Protein AF-0000000071031302 (afdb_homodimer)

Organism: Stichopus japonicus (NCBI:txid307972)

Radius of gyration: 21.37 Å; Cα contacts (8 Å, |Δi|>4): 556; chains: 2; bounding box: 38×70×50 Å

pLDDT: mean 86.97, std 16.88, range [32.81, 98.88]

Solvent-accessible surface area (backbone atoms only — not comparable to full-atom values): 18490 Å² total; per-residue (Å²): 122,60,55,60,61,46,44,60,52,34,68,44,82,80,41,54,77,50,52,74,45,73,43,83,47,57,75,49,15,31,39,30,28,66,30,90,89,31,87,81,76,56,66,56,50,36,3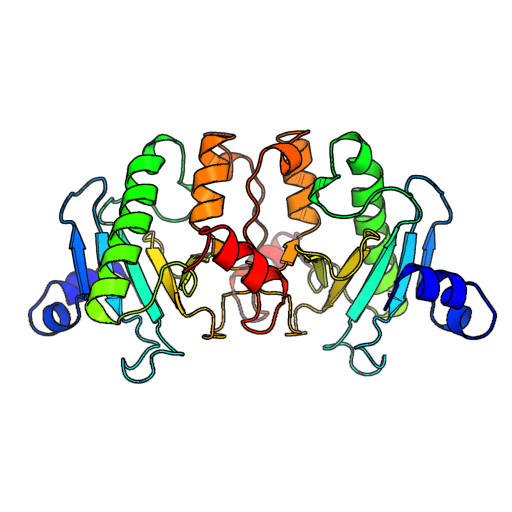4,30,34,35,38,51,54,41,76,92,37,35,44,68,59,68,47,34,58,87,43,46,64,28,54,52,42,48,53,53,51,49,44,52,49,42,29,72,74,68,69,44,56,71,92,42,50,43,48,27,32,48,42,76,52,93,38,74,56,38,48,36,39,38,27,24,68,74,35,84,56,90,64,45,34,41,48,29,24,42,47,47,71,52,52,52,48,45,24,72,78,32,41,56,39,44,74,67,54,82,80,68,58,80,72,53,90,83,34,67,65,48,55,52,34,40,75,69,67,75,43,134,122,61,56,60,62,47,44,59,52,35,68,46,85,82,42,56,77,48,53,74,44,72,44,84,47,58,76,48,15,29,39,30,28,66,30,89,90,30,86,82,75,56,67,57,51,35,34,29,34,36,39,50,55,40,78,92,37,37,45,69,58,69,47,32,58,88,42,46,66,29,54,52,42,49,52,54,52,48,45,51,48,42,29,71,75,69,69,44,55,72,92,43,50,43,49,26,31,49,41,76,52,91,38,74,56,37,50,36,40,39,28,23,67,74,36,85,58,90,63,44,33,41,48,31,22,42,46,46,70,52,53,52,49,45,23,72,77,33,42,59,39,44,73,66,55,83,80,67,58,79,73,52,89,82,34,66,65,49,54,53,35,40,76,69,66,75,42,136

Secondary structure (DSSP, 8-state):
--HHHHHHHHHSTTGGGG--EEE--TTT-EEEEE-TT--S--GGG-EEEEEE--TT--SGGG--GGGHHHHHHHHHHHHHHHHHHH---GGGEEEEEESS-SSSS-EEEEEETT---TT-BTTTEEEHHHHHHHHHH-TTHHHHSPPP----TT-HHHHHHHHTTS--/--HHHHHHHHHSTTGGGG--EEE--TTT-EEEEE-TT--S--GGG-EEEEEE--TT--SGGG--GGGHHHHHHHHHHHHHHHHHHH---GGGEEEEEESS-SSSS-EEEEEETT---TT-BTTTEEEHHHHHHHHHH-TTHHHHSPPP----TT-HHHHHHHHTTS--

InterPro domains:
  IPR008594 Scavenger mRNA decapping enzyme DcpS/DCS2 [PTHR12978] (10-165)
  IPR036265 HIT-like superfamily [G3DSA:3.30.428.10] (8-168)
  IPR036265 HIT-like superfamily [SSF54197] (7-164)

Sequence (336 aa):
MNVKLGLQHLEKKAESEHIIYEDPDPEVGFVLLPDMKWDGQKIDALHLIAICHKRGLKSLRDLNKEHIPLLKNIREKCLEAVKTKYAVGREQLRMYFHYQASYYQLHVHVTHLRNHAPGIQTEKAHLLSDIIENIELMPDYYQRKSLTFSLRESDGLLDRFRKAGKVEMNVKLGLQHLEKKAESEHIIYEDPDPEVGFVLLPDMKWDGQKIDALHLIAICHKRGLKSLRDLNKEHIPLLKNIREKCLEAVKTKYAVGREQLRMYFHYQASYYQLHVHVTHLRNHAPGIQTEKAHLLSDIIENIELMPDYYQRKSLTFSLRESDGLLDRFRKAGKVE

Nearest PDB structures (foldseek):
  5osy-assembly1_A  TM=9.364E-01  e=4.518E-20  Homo sapiens
  1xmm-assembly2_C  TM=9.327E-01  e=6.520E-20  Homo sapiens
  1st4-assembly1_B  TM=9.447E-01  e=1.277E-19  Homo sapiens
  1xmm-assembly1_A  TM=9.406E-01  e=2.828E-19  Homo sapiens
  3bla-assembly1_B  TM=9.352E-01  e=2.215E-19  Homo sapiens

Foldseek 3Di:
DAVVVVVVVCPDDPNVVFWLDWDPDQQQIWTKGFDPVDPPDDQLQGKIKTFHNHPPQFFLLPAFPSCLSNLVSCLVVVQVSCCVPPVDHPVQKFKWAFVVHPYRTDMIMIGGNSNPDPQCDPLTIDGSVVSSVQRVVPGNSSNPDDRGHDDDPPDVVVVVCVVVVNHD/DAVVVVVVVCPDDPNVVFWLDWDPDQQQIWTKGFDPVDPPDDQLQGKIKTFHNHPPQFFLLPAFPSCLSNLVSCLVVVQVSCCVPPVDHPVQKFKWGFVVHPYRTDMIMIGGNSNPDPQCDPLTIDGSVVSSVQNVVPGNSSNPDDRGHDDDPPDPVVVVCVVVVNHD

Structure (mmCIF, N/CA/C/O backbone):
data_AF-0000000071031302-model_v1
#
loop_
_entity.id
_entity.type
_entity.pdbx_description
1 polymer 'm7GpppX diphosphatase'
#
loop_
_atom_site.group_PDB
_atom_site.id
_atom_site.type_symbol
_atom_site.label_atom_id
_atom_site.label_alt_id
_atom_site.label_comp_id
_atom_site.label_asym_id
_atom_site.label_entity_id
_atom_site.label_seq_id
_atom_site.pdbx_PDB_ins_code
_atom_site.Cartn_x
_atom_site.Cartn_y
_atom_site.Cartn_z
_atom_site.occupancy
_atom_site.B_iso_or_equiv
_atom_site.auth_seq_id
_atom_site.auth_comp_id
_atom_site.auth_asym_id
_atom_site.auth_atom_id
_atom_site.pdbx_PDB_model_num
ATOM 1 N N . MET A 1 1 ? -0.759 -22.656 9.273 1 32.91 1 MET A N 1
ATOM 2 C CA . MET A 1 1 ? -0.694 -23.828 8.398 1 32.91 1 MET A CA 1
ATOM 3 C C . MET A 1 1 ? 0.502 -23.734 7.453 1 32.91 1 MET A C 1
ATOM 5 O O . MET A 1 1 ? 0.82 -22.656 6.949 1 32.91 1 MET A O 1
ATOM 9 N N . ASN A 1 2 ? 1.396 -24.578 7.508 1 34.28 2 ASN A N 1
ATOM 10 C CA . ASN A 1 2 ? 2.535 -24.766 6.617 1 34.28 2 ASN A CA 1
ATOM 11 C C . ASN A 1 2 ? 2.094 -24.875 5.16 1 34.28 2 ASN A C 1
ATOM 13 O O . ASN A 1 2 ? 1.401 -25.828 4.793 1 34.28 2 ASN A O 1
ATOM 17 N N . VAL A 1 3 ? 2.172 -23.938 4.445 1 44.94 3 VAL A N 1
ATOM 18 C CA . VAL A 1 3 ? 1.763 -23.922 3.045 1 44.94 3 VAL A CA 1
ATOM 19 C C . VAL A 1 3 ? 2.35 -25.141 2.326 1 44.94 3 VAL A C 1
ATOM 21 O O . VAL A 1 3 ? 1.688 -25.75 1.483 1 44.94 3 VAL A O 1
ATOM 24 N N . LYS A 1 4 ? 3.596 -25.469 2.617 1 43.84 4 LYS A N 1
ATOM 25 C CA . LYS A 1 4 ? 4.203 -26.656 2.016 1 43.84 4 LYS A CA 1
ATOM 26 C C . LYS A 1 4 ? 3.404 -27.906 2.352 1 43.84 4 LYS A C 1
ATOM 28 O O . LYS A 1 4 ? 3.221 -28.781 1.5 1 43.84 4 LYS A O 1
ATOM 33 N N . LEU A 1 5 ? 3.186 -27.984 3.588 1 43.47 5 LEU A N 1
ATOM 34 C CA . LEU A 1 5 ? 2.367 -29.141 3.92 1 43.47 5 LEU A CA 1
ATOM 35 C C . LEU A 1 5 ? 1.063 -29.141 3.129 1 43.47 5 LEU A C 1
ATOM 37 O O . LEU A 1 5 ? 0.581 -30.188 2.705 1 43.47 5 LEU A O 1
ATOM 41 N N . GLY A 1 6 ? 0.592 -27.906 2.885 1 44.38 6 GLY A N 1
ATOM 42 C CA . GLY A 1 6 ? -0.59 -27.844 2.041 1 44.38 6 GLY A CA 1
ATOM 43 C C . GLY A 1 6 ? -0.314 -28.203 0.596 1 44.38 6 GLY A C 1
ATOM 44 O O . GLY A 1 6 ? -1.104 -28.922 -0.03 1 44.38 6 GLY A O 1
ATOM 45 N N . LEU A 1 7 ? 0.87 -27.734 0.149 1 48.25 7 LEU A N 1
ATOM 46 C CA . LEU A 1 7 ? 1.22 -28.078 -1.222 1 48.25 7 LEU A CA 1
ATOM 47 C C . LEU A 1 7 ? 1.551 -29.562 -1.332 1 48.25 7 LEU A C 1
ATOM 49 O O . LEU A 1 7 ? 1.271 -30.203 -2.355 1 48.25 7 LEU A O 1
ATOM 53 N N . GLN A 1 8 ? 2.346 -30.031 -0.531 1 47.69 8 GLN A N 1
ATOM 54 C CA . GLN A 1 8 ? 2.48 -31.484 -0.539 1 47.69 8 GLN A CA 1
ATOM 55 C C . GLN A 1 8 ? 1.116 -32.156 -0.464 1 47.69 8 GLN A C 1
ATOM 57 O O . GLN A 1 8 ? 0.888 -33.188 -1.116 1 47.69 8 GLN A O 1
ATOM 62 N N . HIS A 1 9 ? 0.312 -31.672 0.373 1 47.66 9 HIS A N 1
ATOM 63 C CA . HIS A 1 9 ? -1.061 -32.156 0.377 1 47.66 9 HIS A CA 1
ATOM 64 C C . HIS A 1 9 ? -1.786 -31.797 -0.91 1 47.66 9 HIS A C 1
ATOM 66 O O . HIS A 1 9 ? -2.639 -32.531 -1.391 1 47.66 9 HIS A O 1
ATOM 72 N N . LEU A 1 10 ? -1.525 -30.656 -1.5 1 45.12 10 LEU A N 1
ATOM 73 C CA . LEU A 1 10 ? -2.068 -30.297 -2.807 1 45.12 10 LEU A CA 1
ATOM 74 C C . LEU A 1 10 ? -1.544 -31.25 -3.885 1 45.12 10 LEU A C 1
ATOM 76 O O . LEU A 1 10 ? -2.176 -31.406 -4.93 1 45.12 10 LEU A O 1
ATOM 80 N N . GLU A 1 11 ? -0.361 -31.641 -3.875 1 44.41 11 GLU A N 1
ATOM 81 C CA . GLU A 1 11 ? 0.108 -32.625 -4.84 1 44.41 11 GLU A CA 1
ATOM 82 C C . GLU A 1 11 ? -0.73 -33.906 -4.777 1 44.41 11 GLU A C 1
ATOM 84 O O . GLU A 1 11 ? -0.786 -34.656 -5.746 1 44.41 11 GLU A O 1
ATOM 89 N N . LYS A 1 12 ? -1.068 -34.469 -3.623 1 45.28 12 LYS A N 1
ATOM 90 C CA . LYS A 1 12 ? -1.844 -35.688 -3.736 1 45.28 12 LYS A CA 1
ATOM 91 C C . LYS A 1 12 ? -3.168 -35.438 -4.453 1 45.28 12 LYS A C 1
ATOM 93 O O . LYS A 1 12 ? -3.584 -34.281 -4.621 1 45.28 12 LYS A O 1
ATOM 98 N N . LYS A 1 13 ? -4.211 -36.406 -4.609 1 47.88 13 LYS A N 1
ATOM 99 C CA . LYS A 1 13 ? -5.332 -36.75 -5.477 1 47.88 13 LYS A CA 1
ATOM 100 C C . LYS A 1 13 ? -6.352 -35.625 -5.535 1 47.88 13 LYS A C 1
ATOM 102 O O . LYS A 1 13 ? -6.824 -35.25 -6.613 1 47.88 13 LYS A O 1
ATOM 107 N N . ALA A 1 14 ? -7.031 -35.312 -4.527 1 45 14 ALA A N 1
ATOM 108 C CA . ALA A 1 14 ? -8.289 -34.562 -4.422 1 45 14 ALA A CA 1
ATOM 109 C C . ALA A 1 14 ? -8.078 -33.062 -4.723 1 45 14 ALA A C 1
ATOM 111 O O . ALA A 1 14 ? -8.945 -32.438 -5.312 1 45 14 ALA A O 1
ATOM 112 N N . GLU A 1 15 ? -6.832 -32.375 -4.637 1 49.5 15 GLU A N 1
ATOM 113 C CA . GLU A 1 15 ? -6.582 -30.938 -4.711 1 49.5 15 GLU A CA 1
ATOM 114 C C . GLU A 1 15 ? -6.129 -30.516 -6.109 1 49.5 15 GLU A C 1
ATOM 116 O O . GLU A 1 15 ? -6.172 -29.344 -6.457 1 49.5 15 GLU A O 1
ATOM 121 N N . SER A 1 16 ? -5.605 -31.516 -6.828 1 56.5 16 SER A N 1
ATOM 122 C CA . SER A 1 16 ? -5.316 -31.266 -8.234 1 56.5 16 SER A CA 1
ATOM 123 C C . SER A 1 16 ? -6.535 -30.688 -8.953 1 56.5 16 SER A C 1
ATOM 125 O O . SER A 1 16 ? -6.395 -29.859 -9.852 1 56.5 16 SER A O 1
ATOM 127 N N . GLU A 1 17 ? -7.68 -31.094 -8.414 1 62.47 17 GLU A N 1
ATOM 128 C CA . GLU A 1 17 ? -8.875 -30.594 -9.086 1 62.47 17 GLU A CA 1
ATOM 129 C C . GLU A 1 17 ? -9.086 -29.109 -8.812 1 62.47 17 GLU A C 1
ATOM 131 O O . GLU A 1 17 ? -9.828 -28.438 -9.523 1 62.47 17 GLU A O 1
ATOM 136 N N . HIS A 1 18 ? -8.211 -28.531 -8.031 1 83.44 18 HIS A N 1
ATOM 137 C CA . HIS A 1 18 ? -8.477 -27.141 -7.672 1 83.44 18 HIS A CA 1
ATOM 138 C C . HIS A 1 18 ? -7.406 -26.219 -8.234 1 83.44 18 HIS A C 1
ATOM 140 O O . HIS A 1 18 ? -7.453 -25 -8.023 1 83.44 18 HIS A O 1
ATOM 146 N N . ILE A 1 19 ? -6.562 -26.906 -9.07 1 92.5 19 ILE A N 1
ATOM 147 C CA . ILE A 1 19 ? -5.508 -26.109 -9.672 1 92.5 19 ILE A CA 1
ATOM 148 C C . ILE A 1 19 ? -6.047 -25.375 -10.898 1 92.5 19 ILE A C 1
ATOM 150 O O . ILE A 1 19 ? -6.664 -25.984 -11.766 1 92.5 19 ILE A O 1
ATOM 154 N N . ILE A 1 20 ? -5.762 -24.156 -10.938 1 95.44 20 ILE A N 1
ATOM 155 C CA . ILE A 1 20 ? -6.199 -23.312 -12.055 1 95.44 20 ILE A CA 1
ATOM 156 C C . ILE A 1 20 ? -5.137 -23.328 -13.148 1 95.44 20 ILE A C 1
ATOM 158 O O . ILE A 1 20 ? -5.457 -23.391 -14.344 1 95.44 20 ILE A O 1
ATOM 162 N N . TYR A 1 21 ? -3.887 -23.266 -12.766 1 97.12 21 TYR A N 1
ATOM 163 C CA . TYR A 1 21 ? -2.752 -23.203 -13.688 1 97.12 21 TYR A CA 1
ATOM 164 C C . TYR A 1 21 ? -1.474 -23.672 -13 1 97.12 21 TYR A C 1
ATOM 166 O O . TYR A 1 21 ? -1.283 -23.438 -11.805 1 97.12 21 TYR A O 1
ATOM 174 N N . GLU A 1 22 ? -0.606 -24.328 -13.797 1 96.88 22 GLU A N 1
ATOM 175 C CA . GLU A 1 22 ? 0.717 -24.656 -13.273 1 96.88 22 GLU A CA 1
ATOM 176 C C . GLU A 1 22 ? 1.79 -24.484 -14.344 1 96.88 22 GLU A C 1
ATOM 178 O O . GLU A 1 22 ? 1.626 -24.953 -15.477 1 96.88 22 GLU A O 1
ATOM 183 N N . ASP A 1 23 ? 2.777 -23.766 -14.062 1 97.81 23 ASP A N 1
ATOM 184 C CA . ASP A 1 23 ? 4.074 -23.797 -14.734 1 97.81 23 ASP A CA 1
ATOM 185 C C . ASP A 1 23 ? 5.078 -24.625 -13.945 1 97.81 23 ASP A C 1
ATOM 187 O O . ASP A 1 23 ? 5.488 -24.25 -12.844 1 97.81 23 ASP A O 1
ATOM 191 N N . PRO A 1 24 ? 5.492 -25.766 -14.422 1 96.81 24 PRO A N 1
ATOM 192 C CA . PRO A 1 24 ? 6.262 -26.734 -13.625 1 96.81 24 PRO A CA 1
ATOM 193 C C . PRO A 1 24 ? 7.738 -26.344 -13.516 1 96.81 24 PRO A C 1
ATOM 195 O O . PRO A 1 24 ? 8.5 -27.016 -12.82 1 96.81 24 PRO A O 1
ATOM 198 N N . ASP A 1 25 ? 8.172 -25.312 -14.203 1 97.69 25 ASP A N 1
ATOM 199 C CA . ASP A 1 25 ? 9.578 -24.938 -14.133 1 97.69 25 ASP A CA 1
ATOM 200 C C . ASP A 1 25 ? 10.023 -24.734 -12.688 1 97.69 25 ASP A C 1
ATOM 202 O O . ASP A 1 25 ? 9.391 -23.984 -11.938 1 97.69 25 ASP A O 1
ATOM 206 N N . PRO A 1 26 ? 11.086 -25.328 -12.258 1 96.19 26 PRO A N 1
ATOM 207 C CA . PRO A 1 26 ? 11.477 -25.25 -10.852 1 96.19 26 PRO A CA 1
ATOM 208 C C . PRO A 1 26 ? 12.008 -23.875 -10.461 1 96.19 26 PRO A C 1
ATOM 210 O O . PRO A 1 26 ? 12.016 -23.531 -9.273 1 96.19 26 PRO A O 1
ATOM 213 N N . GLU A 1 27 ? 12.469 -23.109 -11.438 1 97.06 27 GLU A N 1
ATOM 214 C CA . GLU A 1 27 ? 13.102 -21.828 -11.125 1 97.06 27 GLU A CA 1
ATOM 215 C C . GLU A 1 27 ? 12.133 -20.672 -11.32 1 97.06 27 GLU A C 1
ATOM 217 O O . GLU A 1 27 ? 12.109 -19.734 -10.516 1 97.06 27 GLU A O 1
ATOM 222 N N . VAL A 1 28 ? 11.242 -20.734 -12.352 1 98.19 28 VAL A N 1
ATOM 223 C CA . VAL A 1 28 ? 10.383 -19.594 -12.641 1 98.19 28 VAL A CA 1
ATOM 224 C C . VAL A 1 28 ? 8.922 -20.031 -12.633 1 98.19 28 VAL A C 1
ATOM 226 O O . VAL A 1 28 ? 8.031 -19.25 -12.977 1 98.19 28 VAL A O 1
ATOM 229 N N . GLY A 1 29 ? 8.711 -21.25 -12.219 1 97.94 29 GLY A N 1
ATOM 230 C CA . GLY A 1 29 ? 7.355 -21.781 -12.242 1 97.94 29 GLY A CA 1
ATOM 231 C C . GLY A 1 29 ? 6.621 -21.594 -10.93 1 97.94 29 GLY A C 1
ATOM 232 O O . GLY A 1 29 ? 7.191 -21.078 -9.961 1 97.94 29 GLY A O 1
ATOM 233 N N . PHE A 1 30 ? 5.309 -21.922 -10.953 1 97.75 30 PHE A N 1
ATOM 234 C CA . PHE A 1 30 ? 4.395 -21.75 -9.836 1 97.75 30 PHE A CA 1
ATOM 235 C C . PHE A 1 30 ? 3.1 -22.516 -10.062 1 97.75 30 PHE A C 1
ATOM 237 O O . PHE A 1 30 ? 2.85 -23 -11.164 1 97.75 30 PHE A O 1
ATOM 244 N N . VAL A 1 31 ? 2.371 -22.641 -9.023 1 96.81 31 VAL A N 1
ATOM 245 C CA . VAL A 1 31 ? 1.022 -23.188 -9.102 1 96.81 31 VAL A CA 1
ATOM 246 C C . VAL A 1 31 ? 0.005 -22.141 -8.672 1 96.81 31 VAL A C 1
ATOM 248 O O . VAL A 1 31 ? 0.24 -21.391 -7.727 1 96.81 31 VAL A O 1
ATOM 251 N N . LEU A 1 32 ? -1.057 -21.969 -9.445 1 97.62 32 LEU A N 1
ATOM 252 C CA . LEU A 1 32 ? -2.158 -21.047 -9.164 1 97.62 32 LEU A CA 1
ATOM 253 C C . LEU A 1 32 ? -3.404 -21.828 -8.734 1 97.62 32 LEU A C 1
ATOM 255 O O . LEU A 1 32 ? -3.859 -22.719 -9.438 1 97.62 32 LEU A O 1
ATOM 259 N N . LEU A 1 33 ? -3.965 -21.5 -7.59 1 95.69 33 LEU A N 1
ATOM 260 C CA . LEU A 1 33 ? -5.137 -22.203 -7.07 1 95.69 33 LEU A CA 1
ATOM 261 C C . LEU A 1 33 ? -6.02 -21.25 -6.27 1 95.69 33 LEU A C 1
ATOM 263 O O . LEU A 1 33 ? -5.594 -20.156 -5.898 1 95.69 33 LEU A O 1
ATOM 267 N N . PRO A 1 34 ? -7.281 -21.609 -6.047 1 95.25 34 PRO A N 1
ATOM 268 C CA . PRO A 1 34 ? -8.133 -20.781 -5.18 1 95.25 34 PRO A CA 1
ATOM 269 C C . PRO A 1 34 ? -7.609 -20.703 -3.748 1 95.25 34 PRO A C 1
ATOM 271 O O . PRO A 1 34 ? -7.129 -21.703 -3.203 1 95.25 34 PRO A O 1
ATOM 274 N N . ASP A 1 35 ? -7.559 -19.469 -3.244 1 91.81 35 ASP A N 1
ATOM 275 C CA . ASP A 1 35 ? -7.297 -19.297 -1.82 1 91.81 35 ASP A CA 1
ATOM 276 C C . ASP A 1 35 ? -8.398 -19.938 -0.973 1 91.81 35 ASP A C 1
ATOM 278 O O . ASP A 1 35 ? -9.555 -19.984 -1.39 1 91.81 35 ASP A O 1
ATOM 282 N N . MET A 1 36 ? -8.117 -20.312 0.159 1 85.81 36 MET A N 1
ATOM 283 C CA . MET A 1 36 ? -9.062 -20.984 1.045 1 85.81 36 MET A CA 1
ATOM 284 C C . MET A 1 36 ? -10.227 -20.062 1.393 1 85.81 36 MET A C 1
ATOM 286 O O . MET A 1 36 ? -11.32 -20.547 1.72 1 85.81 36 MET A O 1
ATOM 290 N N . LYS A 1 37 ? -10.023 -18.797 1.277 1 84.69 37 LYS A N 1
ATOM 291 C CA . LYS A 1 37 ? -11.047 -17.812 1.66 1 84.69 37 LYS A CA 1
ATOM 292 C C . LYS A 1 37 ? -12.086 -17.656 0.558 1 84.69 37 LYS A C 1
ATOM 294 O O . LYS A 1 37 ? -13.125 -17.016 0.769 1 84.69 37 LYS A O 1
ATOM 299 N N . TRP A 1 38 ? -11.805 -18.156 -0.554 1 91 38 TRP A N 1
ATOM 300 C CA . TRP A 1 38 ? -12.719 -18 -1.683 1 91 38 TRP A CA 1
ATOM 301 C C . TRP A 1 38 ? -13.445 -19.297 -1.977 1 91 38 TRP A C 1
ATOM 303 O O . TRP A 1 38 ? -12.82 -20.359 -2.125 1 91 38 TRP A O 1
ATOM 313 N N . ASP A 1 39 ? -14.727 -19.234 -2.162 1 85.75 39 ASP A N 1
ATOM 314 C CA . ASP A 1 39 ? -15.531 -20.422 -2.363 1 85.75 39 ASP A CA 1
ATOM 315 C C . ASP A 1 39 ? -15.711 -20.734 -3.852 1 85.75 39 ASP A C 1
ATOM 317 O O . ASP A 1 39 ? -16.328 -21.719 -4.219 1 85.75 39 ASP A O 1
ATOM 321 N N . GLY A 1 40 ? -15.281 -19.875 -4.645 1 87.19 40 GLY A N 1
ATOM 322 C CA . GLY A 1 40 ? -15.32 -20.125 -6.078 1 87.19 40 GLY A CA 1
ATOM 323 C C . GLY A 1 40 ? -16.625 -19.719 -6.723 1 87.19 40 GLY A C 1
ATOM 324 O O . GLY A 1 40 ? -16.844 -19.969 -7.91 1 87.19 40 GLY A O 1
ATOM 325 N N . GLN A 1 41 ? -17.453 -19 -6.031 1 88.94 41 GLN A N 1
ATOM 326 C CA . GLN A 1 41 ? -18.797 -18.734 -6.543 1 88.94 41 GLN A CA 1
ATOM 327 C C . GLN A 1 41 ? -18.906 -17.328 -7.121 1 88.94 41 GLN A C 1
ATOM 329 O O . GLN A 1 41 ? -19.312 -17.156 -8.273 1 88.94 41 GLN A O 1
ATOM 334 N N . LYS A 1 42 ? -18.641 -16.328 -6.344 1 93.75 42 LYS A N 1
ATOM 335 C CA . LYS A 1 42 ? -18.797 -14.945 -6.789 1 93.75 42 LYS A CA 1
ATOM 336 C C . LYS A 1 42 ? -17.484 -14.383 -7.332 1 93.75 42 LYS A C 1
ATOM 338 O O . LYS A 1 42 ? -16.469 -14.383 -6.637 1 93.75 42 LYS A O 1
ATOM 343 N N . ILE A 1 43 ? -17.609 -13.883 -8.516 1 96.12 43 ILE A N 1
ATOM 344 C CA . ILE A 1 43 ? -16.422 -13.406 -9.203 1 96.12 43 ILE A CA 1
ATOM 345 C C . ILE A 1 43 ? -15.883 -12.156 -8.5 1 96.12 43 ILE A C 1
ATOM 347 O O . ILE A 1 43 ? -14.672 -11.961 -8.414 1 96.12 43 ILE A O 1
ATOM 351 N N . ASP A 1 44 ? -16.75 -11.344 -7.984 1 95.62 44 ASP A N 1
ATOM 352 C CA . ASP A 1 44 ? -16.344 -10.125 -7.289 1 95.62 44 ASP A CA 1
ATOM 353 C C . ASP A 1 44 ? -15.547 -10.453 -6.031 1 95.62 44 ASP A C 1
ATOM 355 O O . ASP A 1 44 ? -14.875 -9.586 -5.469 1 95.62 44 ASP A O 1
ATOM 359 N N . ALA A 1 45 ? -15.617 -11.727 -5.648 1 96.44 45 ALA A N 1
ATOM 360 C CA . ALA A 1 45 ? -14.883 -12.172 -4.469 1 96.44 45 ALA A CA 1
ATOM 361 C C . ALA A 1 45 ? -13.703 -13.055 -4.859 1 96.44 45 ALA A C 1
ATOM 363 O O . ALA A 1 45 ? -13.141 -13.758 -4.016 1 96.44 45 ALA A O 1
ATOM 364 N N . LEU A 1 46 ? -13.367 -13.055 -6.102 1 97.44 46 LEU A N 1
ATOM 365 C CA . LEU A 1 46 ? -12.273 -13.875 -6.609 1 97.44 46 LEU A CA 1
ATOM 366 C C . LEU A 1 46 ? -11.023 -13.695 -5.762 1 97.44 46 LEU A C 1
ATOM 368 O O . LEU A 1 46 ? -10.625 -12.562 -5.461 1 97.44 46 LEU A O 1
ATOM 372 N N . HIS A 1 47 ? -10.461 -14.75 -5.305 1 97.5 47 HIS A N 1
ATOM 373 C CA . HIS A 1 47 ? -9.25 -14.789 -4.484 1 97.5 47 HIS A CA 1
ATOM 374 C C . HIS A 1 47 ? -8.43 -16.047 -4.777 1 97.5 47 HIS A C 1
ATOM 376 O O . HIS A 1 47 ? -8.805 -17.141 -4.375 1 97.5 47 HIS A O 1
ATOM 382 N N . LEU A 1 48 ? -7.371 -15.836 -5.469 1 97.25 48 LEU A N 1
ATOM 383 C CA . LEU A 1 48 ? -6.457 -16.922 -5.82 1 97.25 48 LEU A CA 1
ATOM 384 C C . LEU A 1 48 ? -5.094 -16.703 -5.176 1 97.25 48 LEU A C 1
ATOM 386 O O . LEU A 1 48 ? -4.812 -15.633 -4.637 1 97.25 48 LEU A O 1
ATOM 390 N N . ILE A 1 49 ? -4.262 -17.75 -5.234 1 96.88 49 ILE A N 1
ATOM 391 C CA . ILE A 1 49 ? -2.9 -17.688 -4.715 1 96.88 49 ILE A CA 1
ATOM 392 C C . ILE A 1 49 ? -1.945 -18.391 -5.68 1 96.88 49 ILE A C 1
ATOM 394 O O . ILE A 1 49 ? -2.25 -19.469 -6.188 1 96.88 49 ILE A O 1
ATOM 398 N N . ALA A 1 50 ? -0.9 -17.703 -6.027 1 97.38 50 ALA A N 1
ATOM 399 C CA . ALA A 1 50 ? 0.195 -18.297 -6.797 1 97.38 50 ALA A CA 1
ATOM 400 C C . ALA A 1 50 ? 1.369 -18.656 -5.891 1 97.38 50 ALA A C 1
ATOM 402 O O . ALA A 1 50 ? 1.966 -17.781 -5.258 1 97.38 50 ALA A O 1
ATOM 403 N N . ILE A 1 51 ? 1.737 -19.906 -5.879 1 95.62 51 ILE A N 1
ATOM 404 C CA . ILE A 1 51 ? 2.816 -20.391 -5.023 1 95.62 51 ILE A CA 1
ATOM 405 C C . ILE A 1 51 ? 4.02 -20.781 -5.883 1 95.62 51 ILE A C 1
ATOM 407 O O . ILE A 1 51 ? 3.932 -21.672 -6.723 1 95.62 51 ILE A O 1
ATOM 411 N N . CYS A 1 52 ? 5.109 -20.172 -5.625 1 96 52 CYS A N 1
ATOM 412 C CA . CYS A 1 52 ? 6.312 -20.406 -6.414 1 96 52 CYS A CA 1
ATOM 413 C C . CYS A 1 52 ? 6.918 -21.766 -6.078 1 96 52 CYS A C 1
ATOM 415 O O . CYS A 1 52 ? 6.887 -22.203 -4.926 1 96 52 CYS A O 1
ATOM 417 N N . HIS A 1 53 ? 7.547 -22.391 -7.086 1 94.88 53 HIS A N 1
ATOM 418 C CA . HIS A 1 53 ? 8.234 -23.656 -6.863 1 94.88 53 HIS A CA 1
ATOM 419 C C . HIS A 1 53 ? 9.609 -23.438 -6.25 1 94.88 53 HIS A C 1
ATOM 421 O O . HIS A 1 53 ? 10.102 -24.281 -5.5 1 94.88 53 HIS A O 1
ATOM 427 N N . LYS A 1 54 ? 10.188 -22.328 -6.688 1 94.19 54 LYS A N 1
ATOM 428 C CA . LYS A 1 54 ? 11.539 -22.062 -6.227 1 94.19 54 LYS A CA 1
ATOM 429 C C . LYS A 1 54 ? 11.625 -22.109 -4.703 1 94.19 54 LYS A C 1
ATOM 431 O O . LYS A 1 54 ? 10.828 -21.453 -4.016 1 94.19 54 LYS A O 1
ATOM 436 N N . ARG A 1 55 ? 12.594 -22.75 -4.219 1 90.44 55 ARG A N 1
ATOM 437 C CA . ARG A 1 55 ? 12.773 -22.906 -2.779 1 90.44 55 ARG A CA 1
ATOM 438 C C . ARG A 1 55 ? 13.688 -21.812 -2.225 1 90.44 55 ARG A C 1
ATOM 440 O O . ARG A 1 55 ? 14.469 -21.219 -2.967 1 90.44 55 ARG A O 1
ATOM 447 N N . GLY A 1 56 ? 13.547 -21.562 -1.015 1 90.88 56 GLY A N 1
ATOM 448 C CA . GLY A 1 56 ? 14.438 -20.625 -0.351 1 90.88 56 GLY A CA 1
ATOM 449 C C . GLY A 1 56 ? 13.977 -19.188 -0.434 1 90.88 56 GLY A C 1
ATOM 450 O O . GLY A 1 56 ? 14.633 -18.281 0.083 1 90.88 56 GLY A O 1
ATOM 451 N N . LEU A 1 57 ? 12.914 -18.938 -1.079 1 93.5 57 LEU A N 1
ATOM 452 C CA . LEU A 1 57 ? 12.32 -17.609 -1.148 1 93.5 57 LEU A CA 1
ATOM 453 C C . LEU A 1 57 ? 11.18 -17.469 -0.146 1 93.5 57 LEU A C 1
ATOM 455 O O . LEU A 1 57 ? 10.078 -17.969 -0.383 1 93.5 57 LEU A O 1
ATOM 459 N N . LYS A 1 58 ? 11.461 -16.766 0.934 1 91.06 58 LYS A N 1
ATOM 460 C CA . LYS A 1 58 ? 10.523 -16.781 2.051 1 91.06 58 LYS A CA 1
ATOM 461 C C . LYS A 1 58 ? 9.602 -15.562 1.998 1 91.06 58 LYS A C 1
ATOM 463 O O . LYS A 1 58 ? 8.438 -15.641 2.385 1 91.06 58 LYS A O 1
ATOM 468 N N . SER A 1 59 ? 10.172 -14.438 1.602 1 91.69 59 SER A N 1
ATOM 469 C CA . SER A 1 59 ? 9.414 -13.195 1.586 1 91.69 59 SER A CA 1
ATOM 470 C C . SER A 1 59 ? 9.945 -12.234 0.523 1 91.69 59 SER A C 1
ATOM 472 O O . SER A 1 59 ? 10.914 -12.547 -0.172 1 91.69 59 SER A O 1
ATOM 474 N N . LEU A 1 60 ? 9.258 -11.156 0.384 1 93.25 60 LEU A N 1
ATOM 475 C CA . LEU A 1 60 ? 9.688 -10.164 -0.592 1 93.25 60 LEU A CA 1
ATOM 476 C C . LEU A 1 60 ? 11.094 -9.664 -0.267 1 93.25 60 LEU A C 1
ATOM 478 O O . LEU A 1 60 ? 11.812 -9.195 -1.153 1 93.25 60 LEU A O 1
ATOM 482 N N . ARG A 1 61 ? 11.617 -9.828 0.978 1 93.94 61 ARG A N 1
ATOM 483 C CA . ARG A 1 61 ? 12.953 -9.391 1.371 1 93.94 61 ARG A CA 1
ATOM 484 C C . ARG A 1 61 ? 14.031 -10.172 0.62 1 93.94 61 ARG A C 1
ATOM 486 O O . ARG A 1 61 ? 15.164 -9.703 0.49 1 93.94 61 ARG A O 1
ATOM 493 N N . ASP A 1 62 ? 13.68 -11.305 0.146 1 96.12 62 ASP A N 1
ATOM 494 C CA . ASP A 1 62 ? 14.641 -12.172 -0.531 1 96.12 62 ASP A CA 1
ATOM 495 C C . ASP A 1 62 ? 14.727 -11.836 -2.018 1 96.12 62 ASP A C 1
ATOM 497 O O . ASP A 1 62 ? 15.602 -12.352 -2.725 1 96.12 62 ASP A O 1
ATOM 501 N N . LEU A 1 63 ? 13.891 -10.961 -2.51 1 97.62 63 LEU A N 1
ATOM 502 C CA . LEU A 1 63 ? 13.773 -10.719 -3.945 1 97.62 63 LEU A CA 1
ATOM 503 C C . LEU A 1 63 ? 14.844 -9.734 -4.414 1 97.62 63 LEU A C 1
ATOM 505 O O . LEU A 1 63 ? 15.125 -8.75 -3.736 1 97.62 63 LEU A O 1
ATOM 509 N N . ASN A 1 64 ? 15.445 -10.07 -5.477 1 97.62 64 ASN A N 1
ATOM 510 C CA . ASN A 1 64 ? 16.422 -9.219 -6.16 1 97.62 64 ASN A CA 1
ATOM 511 C C . ASN A 1 64 ? 16.375 -9.414 -7.672 1 97.62 64 ASN A C 1
ATOM 513 O O . ASN A 1 64 ? 15.438 -10.016 -8.195 1 97.62 64 ASN A O 1
ATOM 517 N N . LYS A 1 65 ? 17.312 -8.906 -8.359 1 97.94 65 LYS A N 1
ATOM 518 C CA . LYS A 1 65 ? 17.312 -8.891 -9.82 1 97.94 65 LYS A CA 1
ATOM 519 C C . LYS A 1 65 ? 17.219 -10.305 -10.391 1 97.94 65 LYS A C 1
ATOM 521 O O . LYS A 1 65 ? 16.656 -10.516 -11.461 1 97.94 65 LYS A O 1
ATOM 526 N N . GLU A 1 66 ? 17.719 -11.258 -9.727 1 97.69 66 GLU A N 1
ATOM 527 C CA . GLU A 1 66 ? 17.734 -12.633 -10.211 1 97.69 66 GLU A CA 1
ATOM 528 C C . GLU A 1 66 ? 16.328 -13.211 -10.273 1 97.69 66 GLU A C 1
ATOM 530 O O . GLU A 1 66 ? 16.094 -14.211 -10.953 1 97.69 66 GLU A O 1
ATOM 535 N N . HIS A 1 67 ? 15.414 -12.586 -9.578 1 98.12 67 HIS A N 1
ATOM 536 C CA . HIS A 1 67 ? 14.07 -13.148 -9.453 1 98.12 67 HIS A CA 1
ATOM 537 C C . HIS A 1 67 ? 13.094 -12.461 -10.406 1 98.12 67 HIS A C 1
ATOM 539 O O . HIS A 1 67 ? 11.906 -12.797 -10.438 1 98.12 67 HIS A O 1
ATOM 545 N N . ILE A 1 68 ? 13.555 -11.508 -11.164 1 98.56 68 ILE A N 1
ATOM 546 C CA . ILE A 1 68 ? 12.711 -10.75 -12.078 1 98.56 68 ILE A CA 1
ATOM 547 C C . ILE A 1 68 ? 12.023 -11.703 -13.055 1 98.56 68 ILE A C 1
ATOM 549 O O . ILE A 1 68 ? 10.812 -11.609 -13.273 1 98.56 68 ILE A O 1
ATOM 553 N N . PRO A 1 69 ? 12.719 -12.727 -13.633 1 98.69 69 PRO A N 1
ATOM 554 C CA . PRO A 1 69 ? 12.031 -13.648 -14.539 1 98.69 69 PRO A CA 1
ATOM 555 C C . PRO A 1 69 ? 10.883 -14.398 -13.859 1 98.69 69 PRO A C 1
ATOM 557 O O . PRO A 1 69 ? 9.82 -14.586 -14.461 1 98.69 69 PRO A O 1
ATOM 560 N N . LEU A 1 70 ? 11.086 -14.781 -12.656 1 98.56 70 LEU A N 1
ATOM 561 C CA . LEU A 1 70 ? 10.047 -15.477 -11.898 1 98.56 70 LEU A CA 1
ATOM 562 C C . LEU A 1 70 ? 8.836 -14.578 -11.703 1 98.56 70 LEU A C 1
ATOM 564 O O . LEU A 1 70 ? 7.703 -14.984 -11.977 1 98.56 70 LEU A O 1
ATOM 568 N N . LEU A 1 71 ? 9.062 -13.359 -11.289 1 98.75 71 LEU A N 1
ATOM 569 C CA . LEU A 1 71 ? 7.988 -12.422 -10.984 1 98.75 71 LEU A CA 1
ATOM 570 C C . LEU A 1 71 ? 7.199 -12.062 -12.242 1 98.75 71 LEU A C 1
ATOM 572 O O . LEU A 1 71 ? 5.969 -12.016 -12.211 1 98.75 71 LEU A O 1
ATOM 576 N N . LYS A 1 72 ? 7.883 -11.852 -13.289 1 98.81 72 LYS A N 1
ATOM 577 C CA . LYS A 1 72 ? 7.227 -11.516 -14.547 1 98.81 72 LYS A CA 1
ATOM 578 C C . LYS A 1 72 ? 6.426 -12.703 -15.078 1 98.81 72 LYS A C 1
ATOM 580 O O . LYS A 1 72 ? 5.328 -12.523 -15.617 1 98.81 72 LYS A O 1
ATOM 585 N N . ASN A 1 73 ? 7.008 -13.852 -14.914 1 98.88 73 ASN A N 1
ATOM 586 C CA . ASN A 1 73 ? 6.289 -15.047 -15.336 1 98.88 73 ASN A CA 1
ATOM 587 C C . ASN A 1 73 ? 4.992 -15.227 -14.555 1 98.88 73 ASN A C 1
ATOM 589 O O . ASN A 1 73 ? 3.941 -15.492 -15.148 1 98.88 73 ASN A O 1
ATOM 593 N N . ILE A 1 74 ? 5.043 -15.07 -13.289 1 98.62 74 ILE A N 1
ATOM 594 C CA . ILE A 1 74 ? 3.852 -15.172 -12.453 1 98.62 74 ILE A CA 1
ATOM 595 C C . ILE A 1 74 ? 2.811 -14.156 -12.914 1 98.62 74 ILE A C 1
ATOM 597 O O . ILE A 1 74 ? 1.643 -14.492 -13.109 1 98.62 74 ILE A O 1
ATOM 601 N N . ARG A 1 75 ? 3.262 -12.938 -13.07 1 98.69 75 ARG A N 1
ATOM 602 C CA . ARG A 1 75 ? 2.338 -11.875 -13.469 1 98.69 75 ARG A CA 1
ATOM 603 C C . ARG A 1 75 ? 1.639 -12.227 -14.773 1 98.69 75 ARG A C 1
ATOM 605 O O . ARG A 1 75 ? 0.408 -12.258 -14.836 1 98.69 75 ARG A O 1
ATOM 612 N N . GLU A 1 76 ? 2.367 -12.547 -15.773 1 98.69 76 GLU A N 1
ATOM 613 C CA . GLU A 1 76 ? 1.819 -12.742 -17.109 1 98.69 76 GLU A CA 1
ATOM 614 C C . GLU A 1 76 ? 0.945 -13.992 -17.172 1 98.69 76 GLU A C 1
ATOM 616 O O . GLU A 1 76 ? -0.166 -13.953 -17.703 1 98.69 76 GLU A O 1
ATOM 621 N N . LYS A 1 77 ? 1.422 -15.047 -16.609 1 98.69 77 LYS A N 1
ATOM 622 C CA . LYS A 1 77 ? 0.69 -16.312 -16.703 1 98.69 77 LYS A CA 1
ATOM 623 C C . LYS A 1 77 ? -0.56 -16.281 -15.836 1 98.69 77 LYS A C 1
ATOM 625 O O . LYS A 1 77 ? -1.577 -16.891 -16.188 1 98.69 77 LYS A O 1
ATOM 630 N N . CYS A 1 78 ? -0.494 -15.648 -14.672 1 98.56 78 CYS A N 1
ATOM 631 C CA . CYS A 1 78 ? -1.692 -15.5 -13.852 1 98.56 78 CYS A CA 1
ATOM 632 C C . CYS A 1 78 ? -2.754 -14.688 -14.578 1 98.56 78 CYS A C 1
ATOM 634 O O . CYS A 1 78 ? -3.932 -15.047 -14.578 1 98.56 78 CYS A O 1
ATOM 636 N N . LEU A 1 79 ? -2.312 -13.57 -15.148 1 98.44 79 LEU A N 1
ATOM 637 C CA . LEU A 1 79 ? -3.254 -12.727 -15.891 1 98.44 79 LEU A CA 1
ATOM 638 C C . LEU A 1 79 ? -3.938 -13.523 -17 1 98.44 79 LEU A C 1
ATOM 640 O O . LEU A 1 79 ? -5.16 -13.461 -17.156 1 98.44 79 LEU A O 1
ATOM 644 N N . GLU A 1 80 ? -3.184 -14.266 -17.719 1 98.44 80 GLU A N 1
ATOM 645 C CA . GLU A 1 80 ? -3.725 -15.078 -18.797 1 98.44 80 GLU A CA 1
ATOM 646 C C . GLU A 1 80 ? -4.668 -16.156 -18.266 1 98.44 80 GLU A C 1
ATOM 648 O O . GLU A 1 80 ? -5.766 -16.344 -18.797 1 98.44 80 GLU A O 1
ATOM 653 N N . ALA A 1 81 ? -4.25 -16.844 -17.234 1 98.25 81 ALA A N 1
ATOM 654 C CA . ALA A 1 81 ? -5.035 -17.938 -16.688 1 98.25 81 ALA A CA 1
ATOM 655 C C . ALA A 1 81 ? -6.375 -17.438 -16.141 1 98.25 81 ALA A C 1
ATOM 657 O O . ALA A 1 81 ? -7.41 -18.062 -16.359 1 98.25 81 ALA A O 1
ATOM 658 N N . VAL A 1 82 ? -6.359 -16.312 -15.469 1 98.19 82 VAL A N 1
ATOM 659 C CA . VAL A 1 82 ? -7.574 -15.773 -14.867 1 98.19 82 VAL A CA 1
ATOM 660 C C . VAL A 1 82 ? -8.523 -15.297 -15.961 1 98.19 82 VAL A C 1
ATOM 662 O O . VAL A 1 82 ? -9.734 -15.523 -15.875 1 98.19 82 VAL A O 1
ATOM 665 N N . LYS A 1 83 ? -7.977 -14.617 -16.938 1 98.19 83 LYS A N 1
ATOM 666 C CA . LYS A 1 83 ? -8.797 -14.188 -18.062 1 98.19 83 LYS A CA 1
ATOM 667 C C . LYS A 1 83 ? -9.469 -15.375 -18.75 1 98.19 83 LYS A C 1
ATOM 669 O O . LYS A 1 83 ? -10.664 -15.336 -19.047 1 98.19 83 LYS A O 1
ATOM 674 N N . THR A 1 84 ? -8.734 -16.406 -18.984 1 97.75 84 THR A N 1
ATOM 675 C CA . THR A 1 84 ? -9.219 -17.594 -19.672 1 97.75 84 THR A CA 1
ATOM 676 C C . THR A 1 84 ? -10.297 -18.297 -18.859 1 97.75 84 THR A C 1
ATOM 678 O O . THR A 1 84 ? -11.352 -18.656 -19.391 1 97.75 84 THR A O 1
ATOM 681 N N . LYS A 1 85 ? -10.062 -18.438 -17.578 1 96.38 85 LYS A N 1
ATOM 682 C CA . LYS A 1 85 ? -10.93 -19.281 -16.75 1 96.38 85 LYS A CA 1
ATOM 683 C C . LYS A 1 85 ? -12.141 -18.484 -16.266 1 96.38 85 LYS A C 1
ATOM 685 O O . LYS A 1 85 ? -13.25 -19.031 -16.172 1 96.38 85 LYS A O 1
ATOM 690 N N . TYR A 1 86 ? -11.961 -17.234 -15.969 1 96.5 86 TYR A N 1
ATOM 691 C CA . TYR A 1 86 ? -13.016 -16.516 -15.258 1 96.5 86 TYR A CA 1
ATOM 692 C C . TYR A 1 86 ? -13.484 -15.312 -16.062 1 96.5 86 TYR A C 1
ATOM 694 O O . TYR A 1 86 ? -14.391 -14.586 -15.648 1 96.5 86 TYR A O 1
ATOM 702 N N . ALA A 1 87 ? -12.828 -14.961 -17.141 1 97 87 ALA A N 1
ATOM 703 C CA . ALA A 1 87 ? -13.164 -13.82 -17.984 1 97 87 ALA A CA 1
ATOM 704 C C . ALA A 1 87 ? -12.992 -12.508 -17.234 1 97 87 ALA A C 1
ATOM 706 O O . ALA A 1 87 ? -13.805 -11.586 -17.391 1 97 87 ALA A O 1
ATOM 707 N N . VAL A 1 88 ? -12 -12.469 -16.406 1 96.69 88 VAL A N 1
ATOM 708 C CA . VAL A 1 88 ? -11.641 -11.25 -15.68 1 96.69 88 VAL A CA 1
ATOM 709 C C . VAL A 1 88 ? -10.375 -10.648 -16.281 1 96.69 88 VAL A C 1
ATOM 711 O O . VAL A 1 88 ? -9.359 -11.328 -16.422 1 96.69 88 VAL A O 1
ATOM 714 N N . GLY A 1 89 ? -10.422 -9.375 -16.609 1 95.44 89 GLY A N 1
ATOM 715 C CA . GLY A 1 89 ? -9.312 -8.719 -17.281 1 95.44 89 GLY A CA 1
ATOM 716 C C . GLY A 1 89 ? -8.242 -8.227 -16.328 1 95.44 89 GLY A C 1
ATOM 717 O O . GLY A 1 89 ? -8.484 -8.125 -15.117 1 95.44 89 GLY A O 1
ATOM 718 N N . ARG A 1 90 ? -7.102 -7.91 -16.891 1 95 90 ARG A N 1
ATOM 719 C CA . ARG A 1 90 ? -5.93 -7.488 -16.141 1 95 90 ARG A CA 1
ATOM 720 C C . ARG A 1 90 ? -6.227 -6.238 -15.32 1 95 90 ARG A C 1
ATOM 722 O O . ARG A 1 90 ? -5.68 -6.059 -14.227 1 95 90 ARG A O 1
ATOM 729 N N . GLU A 1 91 ? -7.117 -5.418 -15.797 1 93.31 91 GLU A N 1
ATOM 730 C CA . GLU A 1 91 ? -7.398 -4.137 -15.156 1 93.31 91 GLU A CA 1
ATOM 731 C C . GLU A 1 91 ? -8.328 -4.312 -13.953 1 93.31 91 GLU A C 1
ATOM 733 O O . GLU A 1 91 ? -8.547 -3.371 -13.188 1 93.31 91 GLU A O 1
ATOM 738 N N . GLN A 1 92 ? -8.758 -5.512 -13.773 1 95.88 92 GLN A N 1
ATOM 739 C CA . GLN A 1 92 ? -9.695 -5.777 -12.688 1 95.88 92 GLN A CA 1
ATOM 740 C C . GLN A 1 92 ? -9.039 -6.59 -11.57 1 95.88 92 GLN A C 1
ATOM 742 O O . GLN A 1 92 ? -9.703 -7.023 -10.633 1 95.88 92 GLN A O 1
ATOM 747 N N . LEU A 1 93 ? -7.734 -6.738 -11.734 1 97.06 93 LEU A N 1
ATOM 748 C CA . LEU A 1 93 ? -7.074 -7.637 -10.797 1 97.06 93 LEU A CA 1
ATOM 749 C C . LEU A 1 93 ? -6.078 -6.875 -9.922 1 97.06 93 LEU A C 1
ATOM 751 O O . LEU A 1 93 ? -5.422 -5.941 -10.398 1 97.06 93 LEU A O 1
ATOM 755 N N . ARG A 1 94 ? -5.996 -7.27 -8.719 1 97.5 94 ARG A N 1
ATOM 756 C CA . ARG A 1 94 ? -4.957 -6.898 -7.766 1 97.5 94 ARG A CA 1
ATOM 757 C C . ARG A 1 94 ? -4.027 -8.078 -7.484 1 97.5 94 ARG A C 1
ATOM 759 O O . ARG A 1 94 ? -4.48 -9.148 -7.086 1 97.5 94 ARG A O 1
ATOM 766 N N . MET A 1 95 ? -2.756 -7.93 -7.793 1 98.12 95 MET A N 1
ATOM 767 C CA . MET A 1 95 ? -1.752 -8.945 -7.477 1 98.12 95 MET A CA 1
ATOM 768 C C . MET A 1 95 ? -0.726 -8.398 -6.484 1 98.12 95 MET A C 1
ATOM 770 O O . MET A 1 95 ? -0.104 -7.367 -6.734 1 98.12 95 MET A O 1
ATOM 774 N N . TYR A 1 96 ? -0.529 -9.125 -5.367 1 97.81 96 TYR A N 1
ATOM 775 C CA . TYR A 1 96 ? 0.295 -8.516 -4.332 1 97.81 96 TYR A CA 1
ATOM 776 C C . TYR A 1 96 ? 0.876 -9.578 -3.402 1 97.81 96 TYR A C 1
ATOM 778 O O . TYR A 1 96 ? 0.372 -10.703 -3.342 1 97.81 96 TYR A O 1
ATOM 786 N N . PHE A 1 97 ? 1.958 -9.188 -2.723 1 97.06 97 PHE A N 1
ATOM 787 C CA . PHE A 1 97 ? 2.553 -9.922 -1.609 1 97.06 97 PHE A CA 1
ATOM 788 C C . PHE A 1 97 ? 2.17 -9.281 -0.279 1 97.06 97 PHE A C 1
ATOM 790 O O . PHE A 1 97 ? 2.004 -8.062 -0.193 1 97.06 97 PHE A O 1
ATOM 797 N N . HIS A 1 98 ? 2.076 -10.109 0.731 1 95.81 98 HIS A N 1
ATOM 798 C CA . HIS A 1 98 ? 2.033 -9.578 2.09 1 95.81 98 HIS A CA 1
ATOM 799 C C . HIS A 1 98 ? 3.434 -9.461 2.678 1 95.81 98 HIS A C 1
ATOM 801 O O . HIS A 1 98 ? 4.301 -10.289 2.408 1 95.81 98 HIS A O 1
ATOM 807 N N . TYR A 1 99 ? 3.557 -8.484 3.471 1 94.38 99 TYR A N 1
ATOM 808 C CA . TYR A 1 99 ? 4.672 -8.406 4.406 1 94.38 99 TYR A CA 1
ATOM 809 C C . TYR A 1 99 ? 4.188 -8.023 5.801 1 94.38 99 TYR A C 1
ATOM 811 O O . TYR A 1 99 ? 3.592 -6.957 5.988 1 94.38 99 TYR A O 1
ATOM 819 N N . GLN A 1 100 ? 4.234 -8.727 6.75 1 90.19 100 GLN A N 1
ATOM 820 C CA . GLN A 1 100 ? 4.895 -10.023 6.805 1 90.19 100 GLN A CA 1
ATOM 821 C C . GLN A 1 100 ? 4.035 -11.109 6.16 1 90.19 100 GLN A C 1
ATOM 823 O O . GLN A 1 100 ? 2.807 -11.062 6.242 1 90.19 100 GLN A O 1
ATOM 828 N N . ALA A 1 101 ? 4.695 -12.062 5.516 1 89.31 101 ALA A N 1
ATOM 829 C CA . ALA A 1 101 ? 3.975 -13.172 4.902 1 89.31 101 ALA A CA 1
ATOM 830 C C . ALA A 1 101 ? 3.408 -14.109 5.965 1 89.31 101 ALA A C 1
ATOM 832 O O . ALA A 1 101 ? 3.955 -14.219 7.066 1 89.31 101 ALA A O 1
ATOM 833 N N . SER A 1 102 ? 2.328 -14.742 5.656 1 84.69 102 SER A N 1
ATOM 834 C CA . SER A 1 102 ? 1.718 -15.695 6.582 1 84.69 102 SER A CA 1
ATOM 835 C C . SER A 1 102 ? 2.459 -17.031 6.578 1 84.69 102 SER A C 1
ATOM 837 O O . SER A 1 102 ? 2.395 -17.781 7.551 1 84.69 102 SER A O 1
ATOM 839 N N . TYR A 1 103 ? 3.186 -17.25 5.461 1 83.06 103 TYR A N 1
ATOM 840 C CA . TYR A 1 103 ? 3.969 -18.469 5.293 1 83.06 103 TYR A CA 1
ATOM 841 C C . TYR A 1 103 ? 5.332 -18.172 4.688 1 83.06 103 TYR A C 1
ATOM 843 O O . TYR A 1 103 ? 5.492 -17.172 3.975 1 83.06 103 TYR A O 1
ATOM 851 N N . TYR A 1 104 ? 6.195 -18.953 4.992 1 82 104 TYR A N 1
ATOM 852 C CA . TYR A 1 104 ? 7.543 -18.656 4.52 1 82 104 TYR A CA 1
ATOM 853 C C . TYR A 1 104 ? 7.809 -19.344 3.178 1 82 104 TYR A C 1
ATOM 855 O O . TYR A 1 104 ? 8.844 -19.984 2.998 1 82 104 TYR A O 1
ATOM 863 N N . GLN A 1 105 ? 6.859 -19.469 2.379 1 89.62 105 GLN A N 1
ATOM 864 C CA . GLN A 1 105 ? 6.891 -19.75 0.946 1 89.62 105 GLN A CA 1
ATOM 865 C C . GLN A 1 105 ? 6.297 -18.578 0.154 1 89.62 105 GLN A C 1
ATOM 867 O O . GLN A 1 105 ? 5.121 -18.25 0.316 1 89.62 105 GLN A O 1
ATOM 872 N N . LEU A 1 106 ? 7.184 -18.125 -0.688 1 94.31 106 LEU A N 1
ATOM 873 C CA . LEU A 1 106 ? 6.766 -16.938 -1.425 1 94.31 106 LEU A CA 1
ATOM 874 C C . LEU A 1 106 ? 5.512 -17.219 -2.246 1 94.31 106 LEU A C 1
ATOM 876 O O . LEU A 1 106 ? 5.438 -18.234 -2.943 1 94.31 106 LEU A O 1
ATOM 880 N N . HIS A 1 107 ? 4.512 -16.375 -2.049 1 96 107 HIS A N 1
ATOM 881 C CA . HIS A 1 107 ? 3.258 -16.562 -2.768 1 96 107 HIS A CA 1
ATOM 882 C C . HIS A 1 107 ? 2.59 -15.219 -3.059 1 96 107 HIS A C 1
ATOM 884 O O . HIS A 1 107 ? 2.732 -14.273 -2.285 1 96 107 HIS A O 1
ATOM 890 N N . VAL A 1 108 ? 1.936 -15.18 -4.195 1 97.56 108 VAL A N 1
ATOM 891 C CA . VAL A 1 108 ? 1.261 -13.977 -4.66 1 97.56 108 VAL A CA 1
ATOM 892 C C . VAL A 1 108 ? -0.251 -14.148 -4.527 1 97.56 108 VAL A C 1
ATOM 894 O O . VAL A 1 108 ? -0.81 -15.156 -4.965 1 97.56 108 VAL A O 1
ATOM 897 N N . HIS A 1 109 ? -0.863 -13.195 -3.885 1 97.44 109 HIS A N 1
ATOM 898 C CA . HIS A 1 109 ? -2.32 -13.125 -3.896 1 97.44 109 HIS A CA 1
ATOM 899 C C . HIS A 1 109 ? -2.83 -12.492 -5.184 1 97.44 109 HIS A C 1
ATOM 901 O O . HIS A 1 109 ? -2.268 -11.5 -5.656 1 97.44 109 HIS A O 1
ATOM 907 N N . VAL A 1 110 ? -3.846 -13.047 -5.719 1 98.19 110 VAL A N 1
ATOM 908 C CA . VAL A 1 110 ? -4.527 -12.547 -6.906 1 98.19 110 VAL A CA 1
ATOM 909 C C . VAL A 1 110 ? -6.016 -12.375 -6.617 1 98.19 110 VAL A C 1
ATOM 911 O O . VAL A 1 110 ? -6.742 -13.367 -6.48 1 98.19 110 VAL A O 1
ATOM 914 N N . THR A 1 111 ? -6.438 -11.102 -6.582 1 97.88 111 THR A N 1
ATOM 915 C CA . THR A 1 111 ? -7.82 -10.859 -6.195 1 97.88 111 THR A CA 1
ATOM 916 C C . THR A 1 111 ? -8.492 -9.898 -7.168 1 97.88 111 THR A C 1
ATOM 918 O O . THR A 1 111 ? -7.82 -9.172 -7.898 1 97.88 111 THR A O 1
ATOM 921 N N . HIS A 1 112 ? -9.805 -9.992 -7.227 1 97.44 112 HIS A N 1
ATOM 922 C CA . HIS A 1 112 ? -10.57 -8.969 -7.934 1 97.44 112 HIS A CA 1
ATOM 923 C C . HIS A 1 112 ? -10.484 -7.625 -7.223 1 97.44 112 HIS A C 1
ATOM 925 O O . HIS A 1 112 ? -10.492 -7.566 -5.992 1 97.44 112 HIS A O 1
ATOM 931 N N . LEU A 1 113 ? -10.516 -6.531 -7.957 1 95.69 113 LEU A N 1
ATOM 932 C CA . LEU A 1 113 ? -10.406 -5.195 -7.383 1 95.69 113 LEU A CA 1
ATOM 933 C C . LEU A 1 113 ? -11.625 -4.867 -6.531 1 95.69 113 LEU A C 1
ATOM 935 O O . LEU A 1 113 ? -11.547 -4.02 -5.633 1 95.69 113 LEU A O 1
ATOM 939 N N . ARG A 1 114 ? -12.672 -5.547 -6.742 1 94.62 114 ARG A N 1
ATOM 940 C CA . ARG A 1 114 ? -13.891 -5.324 -5.98 1 94.62 114 ARG A CA 1
ATOM 941 C C . ARG A 1 114 ? -13.875 -6.113 -4.676 1 94.62 114 ARG A C 1
ATOM 943 O O . ARG A 1 114 ? -14.742 -5.918 -3.816 1 94.62 114 ARG A O 1
ATOM 950 N N . ASN A 1 115 ? -12.906 -7.012 -4.566 1 95.06 115 ASN A N 1
ATOM 951 C CA . ASN A 1 115 ? -12.781 -7.781 -3.336 1 95.06 115 ASN A CA 1
ATOM 952 C C . ASN A 1 115 ? -12.078 -6.984 -2.242 1 95.06 115 ASN A C 1
ATOM 954 O O . ASN A 1 115 ? -10.875 -6.738 -2.33 1 95.06 115 ASN A O 1
ATOM 958 N N . HIS A 1 116 ? -12.781 -6.555 -1.273 1 92.12 116 HIS A N 1
ATOM 959 C CA . HIS A 1 116 ? -12.203 -5.832 -0.148 1 92.12 116 HIS A CA 1
ATOM 960 C C . HIS A 1 116 ? -11.844 -6.777 0.991 1 92.12 116 HIS A C 1
ATOM 962 O O . HIS A 1 116 ? -12.336 -6.621 2.111 1 92.12 116 HIS A O 1
ATOM 968 N N . ALA A 1 117 ? -10.969 -7.707 0.675 1 88.56 117 ALA A N 1
ATOM 969 C CA . ALA A 1 117 ? -10.508 -8.688 1.656 1 88.56 117 ALA A CA 1
ATOM 970 C C . ALA A 1 117 ? -9.492 -8.078 2.615 1 88.56 117 ALA A C 1
ATOM 972 O O . ALA A 1 117 ? -8.836 -7.086 2.283 1 88.56 117 ALA A O 1
ATOM 973 N N . PRO A 1 118 ? -9.391 -8.609 3.822 1 89.69 118 PRO A N 1
ATOM 974 C CA . PRO A 1 118 ? -8.32 -8.164 4.719 1 89.69 118 PRO A CA 1
ATOM 975 C C . PRO A 1 118 ? -6.93 -8.344 4.109 1 89.69 118 PRO A C 1
ATOM 977 O O . PRO A 1 118 ? -6.691 -9.312 3.381 1 89.69 118 PRO A O 1
ATOM 980 N N . GLY A 1 119 ? -6.105 -7.457 4.398 1 94.12 119 GLY A N 1
ATOM 981 C CA . GLY A 1 119 ? -4.711 -7.633 4.02 1 94.12 119 GLY A CA 1
ATOM 982 C C . GLY A 1 119 ? -4.336 -6.871 2.764 1 94.12 119 GLY A C 1
ATOM 983 O O . GLY A 1 119 ? -3.215 -6.996 2.268 1 94.12 119 GLY A O 1
ATOM 984 N N . ILE A 1 120 ? -5.289 -6.031 2.279 1 96.06 120 ILE A N 1
ATOM 985 C CA . ILE A 1 120 ? -4.984 -5.309 1.05 1 96.06 120 ILE A CA 1
ATOM 986 C C . ILE A 1 120 ? -4.535 -3.887 1.384 1 96.06 120 ILE A C 1
ATOM 988 O O . ILE A 1 120 ? -4.312 -3.072 0.485 1 96.06 120 ILE A O 1
ATOM 992 N N . GLN A 1 121 ? -4.41 -3.553 2.666 1 96.12 121 GLN A N 1
ATOM 993 C CA . GLN A 1 121 ? -4.004 -2.223 3.105 1 96.12 121 GLN A CA 1
ATOM 994 C C . GLN A 1 121 ? -2.531 -1.97 2.807 1 96.12 121 GLN A C 1
ATOM 996 O O . GLN A 1 121 ? -1.736 -2.91 2.736 1 96.12 121 GLN A O 1
ATOM 1001 N N . THR A 1 122 ? -2.174 -0.727 2.734 1 95.75 122 THR A N 1
ATOM 1002 C CA . THR A 1 122 ? -0.869 -0.274 2.264 1 95.75 122 THR A CA 1
ATOM 1003 C C . THR A 1 122 ? 0.242 -0.771 3.186 1 95.75 122 T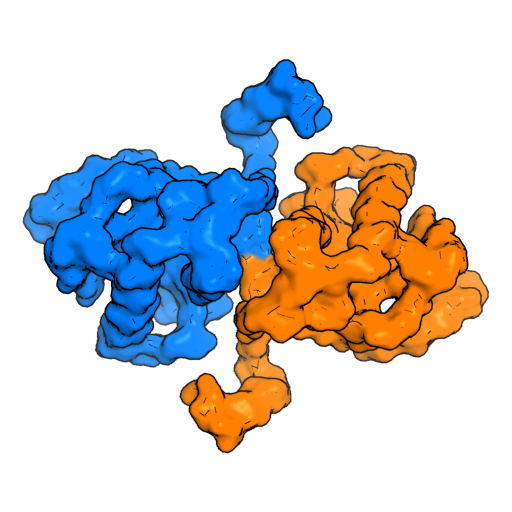HR A C 1
ATOM 1005 O O . THR A 1 122 ? 1.375 -0.976 2.746 1 95.75 122 THR A O 1
ATOM 1008 N N . GLU A 1 123 ? -0.002 -1.014 4.402 1 94.25 123 GLU A N 1
ATOM 1009 C CA . GLU A 1 123 ? 1.054 -1.421 5.324 1 94.25 123 GLU A CA 1
ATOM 1010 C C . GLU A 1 123 ? 1.275 -2.93 5.277 1 94.25 123 GLU A C 1
ATOM 1012 O O . GLU A 1 123 ? 2.219 -3.443 5.883 1 94.25 123 GLU A O 1
ATOM 1017 N N . LYS A 1 124 ? 0.394 -3.59 4.551 1 95.06 124 LYS A N 1
ATOM 1018 C CA . LYS A 1 124 ? 0.475 -5.047 4.551 1 95.06 124 LYS A CA 1
ATOM 1019 C C . LYS A 1 124 ? 0.728 -5.586 3.146 1 95.06 124 LYS A C 1
ATOM 1021 O O . LYS A 1 124 ? 1.504 -6.527 2.967 1 95.06 124 LYS A O 1
ATOM 1026 N N . ALA A 1 125 ? 0.117 -5.016 2.172 1 96.75 125 ALA A N 1
ATOM 1027 C CA . ALA A 1 125 ? 0.17 -5.516 0.8 1 96.75 125 ALA A CA 1
ATOM 1028 C C . ALA A 1 125 ? 1.153 -4.707 -0.042 1 96.75 125 ALA A C 1
ATOM 1030 O O . ALA A 1 125 ? 1.225 -3.482 0.082 1 96.75 125 ALA A O 1
ATOM 1031 N N . HIS A 1 126 ? 1.885 -5.398 -0.864 1 97.5 126 HIS A N 1
ATOM 1032 C CA . HIS A 1 126 ? 2.809 -4.82 -1.834 1 97.5 126 HIS A CA 1
ATOM 1033 C C . HIS A 1 126 ? 2.535 -5.348 -3.238 1 97.5 126 HIS A C 1
ATOM 1035 O O . HIS A 1 126 ? 2.627 -6.555 -3.48 1 97.5 126 HIS A O 1
ATOM 1041 N N . LEU A 1 127 ? 2.24 -4.441 -4.18 1 97.69 127 LEU A N 1
ATOM 1042 C CA . LEU A 1 127 ? 1.826 -4.84 -5.52 1 97.69 127 LEU A CA 1
ATOM 1043 C C . LEU A 1 127 ? 2.979 -5.492 -6.273 1 97.69 127 LEU A C 1
ATOM 1045 O O . LEU A 1 127 ? 4.102 -4.984 -6.258 1 97.69 127 LEU A O 1
ATOM 1049 N N . LEU A 1 128 ? 2.67 -6.562 -6.941 1 98.19 128 LEU A N 1
ATOM 1050 C CA . LEU A 1 128 ? 3.652 -7.297 -7.73 1 98.19 128 LEU A CA 1
ATOM 1051 C C . LEU A 1 128 ? 4.312 -6.387 -8.758 1 98.19 128 LEU A C 1
ATOM 1053 O O . LEU A 1 128 ? 5.535 -6.402 -8.914 1 98.19 128 LEU A O 1
ATOM 1057 N N . SER A 1 129 ? 3.545 -5.594 -9.477 1 97.31 129 SER A N 1
ATOM 1058 C CA . SER A 1 129 ? 4.086 -4.691 -10.484 1 97.31 129 SER A CA 1
ATOM 1059 C C . SER A 1 129 ? 5.066 -3.697 -9.875 1 97.31 129 SER A C 1
ATOM 1061 O O . SER A 1 129 ? 6.102 -3.393 -10.461 1 97.31 129 SER A O 1
ATOM 1063 N N . ASP A 1 130 ? 4.73 -3.223 -8.703 1 97 130 ASP A N 1
ATOM 1064 C CA . ASP A 1 130 ? 5.621 -2.291 -8.016 1 97 130 ASP A CA 1
ATOM 1065 C C . ASP A 1 130 ? 6.926 -2.975 -7.613 1 97 130 ASP A C 1
ATOM 1067 O O . ASP A 1 130 ? 8.008 -2.391 -7.738 1 97 130 ASP A O 1
ATOM 1071 N N . ILE A 1 131 ? 6.816 -4.164 -7.109 1 97.81 131 ILE A N 1
ATOM 1072 C CA . ILE A 1 131 ? 7.988 -4.926 -6.68 1 97.81 131 ILE A CA 1
ATOM 1073 C C . ILE A 1 131 ? 8.93 -5.129 -7.863 1 97.81 131 ILE A C 1
ATOM 1075 O O . ILE A 1 131 ? 10.141 -4.902 -7.75 1 97.81 131 ILE A O 1
ATOM 1079 N N . ILE A 1 132 ? 8.375 -5.531 -8.953 1 98.19 132 ILE A N 1
ATOM 1080 C CA . ILE A 1 132 ? 9.164 -5.742 -10.164 1 98.19 132 ILE A CA 1
ATOM 1081 C C . ILE A 1 132 ? 9.891 -4.449 -10.539 1 98.19 132 ILE A C 1
ATOM 1083 O O . ILE A 1 132 ? 11.102 -4.445 -10.75 1 98.19 132 ILE A O 1
ATOM 1087 N N . GLU A 1 133 ? 9.195 -3.395 -10.547 1 97.56 133 GLU A N 1
ATOM 1088 C CA . GLU A 1 133 ? 9.773 -2.123 -10.969 1 97.56 133 GLU A CA 1
ATOM 1089 C C . GLU A 1 133 ? 10.82 -1.64 -9.977 1 97.56 133 GLU A C 1
ATOM 1091 O O . GLU A 1 133 ? 11.867 -1.11 -10.367 1 97.56 133 GLU A O 1
ATOM 1096 N N . ASN A 1 134 ? 10.523 -1.766 -8.68 1 97.69 134 ASN A N 1
ATOM 1097 C CA . ASN A 1 134 ? 11.5 -1.394 -7.66 1 97.69 134 ASN A CA 1
ATOM 1098 C C . ASN A 1 134 ? 12.836 -2.104 -7.879 1 97.69 134 ASN A C 1
ATOM 1100 O O . ASN A 1 134 ? 13.898 -1.474 -7.832 1 97.69 134 ASN A O 1
ATOM 1104 N N . ILE A 1 135 ? 12.766 -3.352 -8.172 1 98.06 135 ILE A N 1
ATOM 1105 C CA . ILE A 1 135 ? 13.977 -4.148 -8.344 1 98.06 135 ILE A CA 1
ATOM 1106 C C . ILE A 1 135 ? 14.672 -3.74 -9.641 1 98.06 135 ILE A C 1
ATOM 1108 O O . ILE A 1 135 ? 15.906 -3.713 -9.711 1 98.06 135 ILE A O 1
ATOM 1112 N N . GLU A 1 136 ? 13.875 -3.434 -10.633 1 97.88 136 GLU A N 1
ATOM 1113 C CA . GLU A 1 136 ? 14.453 -2.992 -11.891 1 97.88 136 GLU A CA 1
ATOM 1114 C C . GLU A 1 136 ? 15.18 -1.656 -11.727 1 97.88 136 GLU A C 1
ATOM 1116 O O . GLU A 1 136 ? 16.203 -1.421 -12.359 1 97.88 136 GLU A O 1
ATOM 1121 N N . LEU A 1 137 ? 14.641 -0.799 -10.906 1 97.06 137 LEU A N 1
ATOM 1122 C CA . LEU A 1 137 ? 15.25 0.499 -10.641 1 97.06 137 LEU A CA 1
ATOM 1123 C C . LEU A 1 137 ? 16.453 0.354 -9.727 1 97.06 137 LEU A C 1
ATOM 1125 O O . LEU A 1 137 ? 17.469 1.047 -9.906 1 97.06 137 LEU A O 1
ATOM 1129 N N . MET A 1 138 ? 16.359 -0.535 -8.789 1 96.5 138 MET A N 1
ATOM 1130 C CA . MET A 1 138 ? 17.391 -0.814 -7.797 1 96.5 138 MET A CA 1
ATOM 1131 C C . MET A 1 138 ? 17.422 -2.297 -7.445 1 96.5 138 MET A C 1
ATOM 1133 O O . MET A 1 138 ? 16.641 -2.758 -6.613 1 96.5 138 MET A O 1
ATOM 1137 N N . PRO A 1 139 ? 18.359 -3.051 -7.926 1 97 139 PRO A N 1
ATOM 1138 C CA . PRO A 1 139 ? 18.375 -4.512 -7.855 1 97 139 PRO A CA 1
ATOM 1139 C C . PRO A 1 139 ? 18.328 -5.035 -6.422 1 97 139 PRO A C 1
ATOM 1141 O O . PRO A 1 139 ? 17.844 -6.141 -6.18 1 97 139 PRO A O 1
ATOM 1144 N N . ASP A 1 140 ? 18.891 -4.312 -5.477 1 95.62 140 ASP A N 1
ATOM 1145 C CA . ASP A 1 140 ? 18.891 -4.742 -4.082 1 95.62 140 ASP A CA 1
ATOM 1146 C C . ASP A 1 140 ? 17.953 -3.881 -3.236 1 95.62 140 ASP A C 1
ATOM 1148 O O . ASP A 1 140 ? 18.234 -3.607 -2.068 1 95.62 140 ASP A O 1
ATOM 1152 N N . TYR A 1 141 ? 16.875 -3.361 -3.871 1 97.31 141 TYR A N 1
ATOM 1153 C CA . TYR A 1 141 ? 15.898 -2.482 -3.223 1 97.31 141 TYR A CA 1
ATOM 1154 C C . TYR A 1 141 ? 15.406 -3.086 -1.911 1 97.31 141 TYR A C 1
ATOM 1156 O O . TYR A 1 141 ? 15.445 -2.428 -0.867 1 97.31 141 TYR A O 1
ATOM 1164 N N . TYR A 1 142 ? 15.047 -4.309 -1.901 1 97.31 142 TYR A N 1
ATOM 1165 C CA . TYR A 1 142 ? 14.375 -4.906 -0.755 1 97.31 142 TYR A CA 1
ATOM 1166 C C . TYR A 1 142 ? 15.383 -5.383 0.285 1 97.31 142 TYR A C 1
ATOM 1168 O O . TYR A 1 142 ? 15 -5.789 1.386 1 97.31 142 TYR A O 1
ATOM 1176 N N . GLN A 1 143 ? 16.641 -5.379 -0.016 1 95.69 143 GLN A N 1
ATOM 1177 C CA . GLN A 1 143 ? 17.703 -5.609 0.964 1 95.69 143 GLN A CA 1
ATOM 1178 C C . GLN A 1 143 ? 18.078 -4.316 1.674 1 95.69 143 GLN A C 1
ATOM 1180 O O . GLN A 1 143 ? 18.719 -4.344 2.727 1 95.69 143 GLN A O 1
ATOM 1185 N N . ARG A 1 144 ? 17.656 -3.186 1.098 1 95 144 ARG A N 1
ATOM 1186 C CA . ARG A 1 144 ? 18.062 -1.895 1.643 1 95 144 ARG A CA 1
ATOM 1187 C C . ARG A 1 144 ? 16.891 -1.183 2.301 1 95 144 ARG A C 1
ATOM 1189 O O . ARG A 1 144 ? 17.047 -0.507 3.32 1 95 144 ARG A O 1
ATOM 1196 N N . LYS A 1 145 ? 15.758 -1.349 1.722 1 94.38 145 LYS A N 1
ATOM 1197 C CA . LYS A 1 145 ? 14.555 -0.645 2.158 1 94.38 145 LYS A CA 1
ATOM 1198 C C . LYS A 1 145 ? 14.078 -1.168 3.508 1 94.38 145 LYS A C 1
ATOM 1200 O O . LYS A 1 145 ? 14.07 -2.377 3.746 1 94.38 145 LYS A O 1
ATOM 1205 N N . SER A 1 146 ? 13.695 -0.225 4.344 1 90.44 146 SER A N 1
ATOM 1206 C CA . SER A 1 146 ? 12.953 -0.62 5.539 1 90.44 146 SER A CA 1
ATOM 1207 C C . SER A 1 146 ? 11.484 -0.857 5.223 1 90.44 146 SER A C 1
ATOM 1209 O O . SER A 1 146 ? 10.828 -0.008 4.613 1 90.44 146 SER A O 1
ATOM 1211 N N . LEU A 1 147 ? 10.984 -2.008 5.551 1 88.5 147 LEU 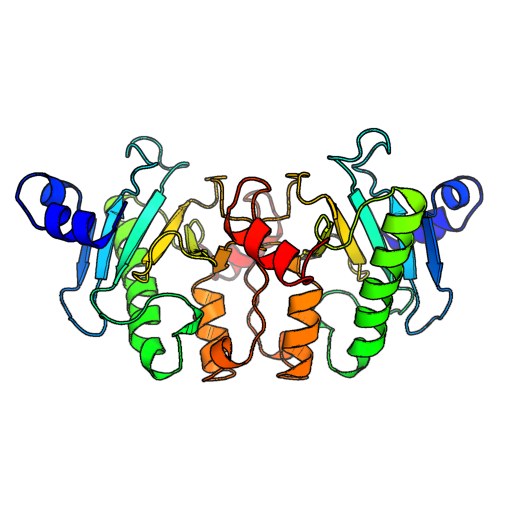A N 1
ATOM 1212 C CA . LEU A 1 147 ? 9.578 -2.314 5.301 1 88.5 147 LEU A CA 1
ATOM 1213 C C . LEU A 1 147 ? 8.758 -2.182 6.582 1 88.5 147 LEU A C 1
ATOM 1215 O O . LEU A 1 147 ? 9.125 -2.732 7.621 1 88.5 147 LEU A O 1
ATOM 1219 N N . THR A 1 148 ? 7.762 -1.385 6.457 1 84.06 148 THR A N 1
ATOM 1220 C CA . THR A 1 148 ? 6.82 -1.202 7.555 1 84.06 148 THR A CA 1
ATOM 1221 C C . THR A 1 148 ? 5.703 -2.238 7.492 1 84.06 148 THR A C 1
ATOM 1223 O O . THR A 1 148 ? 5.289 -2.645 6.402 1 84.06 148 THR A O 1
ATOM 1226 N N . PHE A 1 149 ? 5.316 -2.738 8.695 1 84.44 149 PHE A N 1
ATOM 1227 C CA . PHE A 1 149 ? 4.164 -3.631 8.758 1 84.44 149 PHE A CA 1
ATOM 1228 C C . PHE A 1 149 ? 3.379 -3.418 10.047 1 84.44 149 PHE A C 1
ATOM 1230 O O . PHE A 1 149 ? 3.924 -2.924 11.031 1 84.44 149 PHE A O 1
ATOM 1237 N N . SER A 1 150 ? 2.158 -3.613 9.922 1 80.38 150 SER A N 1
ATOM 1238 C CA . SER A 1 150 ? 1.288 -3.498 11.094 1 80.38 150 SER A CA 1
ATOM 1239 C C . SER A 1 150 ? 1.084 -4.852 11.766 1 80.38 150 SER A C 1
ATOM 1241 O O . SER A 1 150 ? 1.1 -5.891 11.102 1 80.38 150 SER A O 1
ATOM 1243 N N . LEU A 1 151 ? 1.066 -4.762 13.023 1 77.12 151 LEU A N 1
ATOM 1244 C CA . LEU A 1 151 ? 0.82 -5.953 13.828 1 77.12 151 LEU A CA 1
ATOM 1245 C C . LEU A 1 151 ? -0.421 -5.777 14.695 1 77.12 151 LEU A C 1
ATOM 1247 O O . LEU A 1 151 ? -0.69 -4.68 15.188 1 77.12 151 LEU A O 1
ATOM 1251 N N . ARG A 1 152 ? -1.095 -6.887 14.773 1 70.75 152 ARG A N 1
ATOM 1252 C CA . ARG A 1 152 ? -2.195 -6.898 15.734 1 70.75 152 ARG A CA 1
ATOM 1253 C C . ARG A 1 152 ? -1.674 -6.938 17.156 1 70.75 152 ARG A C 1
ATOM 1255 O O . ARG A 1 152 ? -0.589 -7.469 17.422 1 70.75 152 ARG A O 1
ATOM 1262 N N . GLU A 1 153 ? -2.502 -6.27 17.969 1 68.5 153 GLU A N 1
ATOM 1263 C CA . GLU A 1 153 ? -2.113 -6.234 19.375 1 68.5 153 GLU A CA 1
ATOM 1264 C C . GLU A 1 153 ? -1.875 -7.641 19.922 1 68.5 153 GLU A C 1
ATOM 1266 O O . GLU A 1 153 ? -1.012 -7.848 20.766 1 68.5 153 GLU A O 1
ATOM 1271 N N . SER A 1 154 ? -2.525 -8.586 19.297 1 63.88 154 SER A N 1
ATOM 1272 C CA . SER A 1 154 ? -2.453 -9.953 19.812 1 63.88 154 SER A CA 1
ATOM 1273 C C . SER A 1 154 ? -1.283 -10.711 19.188 1 63.88 154 SER A C 1
ATOM 1275 O O . SER A 1 154 ? -0.966 -11.82 19.609 1 63.88 154 SER A O 1
ATOM 1277 N N . ASP A 1 155 ? -0.65 -10 18.391 1 66.81 155 ASP A N 1
ATOM 1278 C CA . ASP A 1 155 ? 0.452 -10.664 17.703 1 66.81 155 ASP A CA 1
ATOM 1279 C C . ASP A 1 155 ? 1.67 -10.789 18.625 1 66.81 155 ASP A C 1
ATOM 1281 O O . ASP A 1 155 ? 2.094 -9.812 19.234 1 66.81 155 ASP A O 1
ATOM 1285 N N . GLY A 1 156 ? 2.072 -11.961 18.781 1 63.66 156 GLY A N 1
ATOM 1286 C CA . GLY A 1 156 ? 3.248 -12.242 19.594 1 63.66 156 GLY A CA 1
ATOM 1287 C C . GLY A 1 156 ? 4.461 -11.43 19.188 1 63.66 156 GLY A C 1
ATOM 1288 O O . GLY A 1 156 ? 5.32 -11.125 20.016 1 63.66 156 GLY A O 1
ATOM 1289 N N . LEU A 1 157 ? 4.492 -11.125 17.875 1 64.94 157 LEU A N 1
ATOM 1290 C CA . LEU A 1 157 ? 5.613 -10.328 17.375 1 64.94 157 LEU A CA 1
ATOM 1291 C C . LEU A 1 157 ? 5.633 -8.953 18.031 1 64.94 157 LEU A C 1
ATOM 1293 O O . LEU A 1 157 ? 6.699 -8.414 18.328 1 64.94 157 LEU A O 1
ATOM 1297 N N . LEU A 1 158 ? 4.543 -8.422 18.281 1 70 158 LEU A N 1
ATOM 1298 C CA . LEU A 1 158 ? 4.453 -7.121 18.953 1 70 158 LEU A CA 1
ATOM 1299 C C . LEU A 1 158 ? 5.102 -7.172 20.328 1 70 158 LEU A C 1
ATOM 1301 O O . LEU A 1 158 ? 5.777 -6.227 20.734 1 70 158 LEU A O 1
ATOM 1305 N N . ASP A 1 159 ? 4.918 -8.273 20.953 1 67.56 159 ASP A N 1
ATOM 1306 C CA . ASP A 1 159 ? 5.508 -8.445 22.281 1 67.56 159 ASP A CA 1
ATOM 1307 C C . ASP A 1 159 ? 7.031 -8.406 22.219 1 67.56 159 ASP A C 1
ATOM 1309 O O . ASP A 1 159 ? 7.684 -7.84 23.094 1 67.56 159 ASP A O 1
ATOM 1313 N N . ARG A 1 160 ? 7.457 -8.953 21.078 1 68 160 ARG A N 1
ATOM 1314 C CA . ARG A 1 160 ? 8.906 -8.984 20.938 1 68 160 ARG A CA 1
ATOM 1315 C C . ARG A 1 160 ? 9.453 -7.582 20.656 1 68 160 ARG A C 1
ATOM 1317 O O . ARG A 1 160 ? 10.516 -7.215 21.172 1 68 160 ARG A O 1
ATOM 1324 N N . PHE A 1 161 ? 8.703 -6.836 19.906 1 67.81 161 PHE A N 1
ATOM 1325 C CA . PHE A 1 161 ? 9.125 -5.465 19.625 1 67.81 161 PHE A CA 1
ATOM 1326 C C . PHE A 1 161 ? 9.055 -4.605 20.875 1 67.81 161 PHE A C 1
ATOM 1328 O O . PHE A 1 161 ? 9.914 -3.754 21.109 1 67.81 161 PHE A O 1
ATOM 1335 N N . ARG A 1 162 ? 8.117 -4.812 21.781 1 65.06 162 ARG A N 1
ATOM 1336 C CA . ARG A 1 162 ? 7.977 -4.066 23.031 1 65.06 162 ARG A CA 1
ATOM 1337 C C . ARG A 1 162 ? 9.133 -4.359 23.969 1 65.06 162 ARG A C 1
ATOM 1339 O O . ARG A 1 162 ? 9.703 -3.443 24.562 1 65.06 162 ARG A O 1
ATOM 1346 N N . LYS A 1 163 ? 9.5 -5.578 23.969 1 67.56 163 LYS A N 1
ATOM 1347 C CA . LYS A 1 163 ? 10.586 -6 24.844 1 67.56 163 LYS A CA 1
ATOM 1348 C C . LYS A 1 163 ? 11.922 -5.426 24.375 1 67.56 163 LYS A C 1
ATOM 1350 O O . LYS A 1 163 ? 12.781 -5.09 25.188 1 67.56 163 LYS A O 1
ATOM 1355 N N . ALA A 1 164 ? 11.891 -5.25 23.016 1 68.12 164 ALA A N 1
ATOM 1356 C CA . ALA A 1 164 ? 13.133 -4.723 22.453 1 68.12 164 ALA A CA 1
ATOM 1357 C C . ALA A 1 164 ? 13.148 -3.195 22.5 1 68.12 164 ALA A C 1
ATOM 1359 O O . ALA A 1 164 ? 14.141 -2.568 22.141 1 68.12 164 ALA A O 1
ATOM 1360 N N . GLY A 1 165 ? 12.047 -2.604 22.984 1 59.38 165 GLY A N 1
ATOM 1361 C CA . GLY A 1 165 ? 11.969 -1.163 23.172 1 59.38 165 GLY A CA 1
ATOM 1362 C C . GLY A 1 165 ? 11.727 -0.414 21.859 1 59.38 165 GLY A C 1
ATOM 1363 O O . GLY A 1 165 ? 12.078 0.763 21.75 1 59.38 165 GLY A O 1
ATOM 1364 N N . LYS A 1 166 ? 11.25 -1.208 20.859 1 61.25 166 LYS A N 1
ATOM 1365 C CA . LYS A 1 166 ? 11.102 -0.576 19.547 1 61.25 166 LYS A CA 1
ATOM 1366 C C . LYS A 1 166 ? 9.703 0.003 19.359 1 61.25 166 LYS A C 1
ATOM 1368 O O . LYS A 1 166 ? 9.484 0.85 18.5 1 61.25 166 LYS A O 1
ATOM 1373 N N . VAL A 1 167 ? 8.781 -0.604 20.109 1 64.38 167 VAL A N 1
ATOM 1374 C CA . VAL A 1 167 ? 7.41 -0.099 20.078 1 64.38 167 VAL A CA 1
ATOM 1375 C C . VAL A 1 167 ? 6.906 0.133 21.5 1 64.38 167 VAL A C 1
ATOM 1377 O O . VAL A 1 167 ? 7.34 -0.538 22.438 1 64.38 167 VAL A O 1
ATOM 1380 N N . GLU A 1 168 ? 6.117 1.239 21.781 1 58.97 168 GLU A N 1
ATOM 1381 C CA . GLU A 1 168 ? 5.566 1.486 23.109 1 58.97 168 GLU A CA 1
ATOM 1382 C C . GLU A 1 168 ? 4.352 0.604 23.375 1 58.97 168 GLU A C 1
ATOM 1384 O O . GLU A 1 168 ? 3.645 0.211 22.453 1 58.97 168 GLU A O 1
ATOM 1389 N N . MET B 1 1 ? -13.883 19.328 -4.055 1 32.81 1 MET B N 1
ATOM 1390 C CA . MET B 1 1 ? -13.672 20.562 -3.297 1 32.81 1 MET B CA 1
ATOM 1391 C C . MET B 1 1 ? -12.219 21 -3.379 1 32.81 1 MET B C 1
ATOM 1393 O O . MET B 1 1 ? -11.305 20.188 -3.346 1 32.81 1 MET B O 1
ATOM 1397 N N . ASN B 1 2 ? -11.945 22.078 -3.877 1 33.94 2 ASN B N 1
ATOM 1398 C CA . ASN B 1 2 ? -10.656 22.781 -3.922 1 33.94 2 ASN B CA 1
ATOM 1399 C C . ASN B 1 2 ? -10.055 22.938 -2.527 1 33.94 2 ASN B C 1
ATOM 1401 O O . ASN B 1 2 ? -10.617 23.625 -1.682 1 33.94 2 ASN B O 1
ATOM 1405 N N . VAL B 1 3 ? -9.219 22.172 -2.164 1 44.91 3 VAL B N 1
ATOM 1406 C CA . VAL B 1 3 ? -8.602 22.203 -0.845 1 44.91 3 VAL B CA 1
ATOM 1407 C C . VAL B 1 3 ? -8.148 23.625 -0.523 1 44.91 3 VAL B C 1
ATOM 1409 O O . VAL B 1 3 ? -8.266 24.078 0.62 1 44.91 3 VAL B O 1
ATOM 1412 N N . LYS B 1 4 ? -7.598 24.328 -1.497 1 43.78 4 LYS B N 1
ATOM 1413 C CA . LYS B 1 4 ? -7.199 25.719 -1.276 1 43.78 4 LYS B CA 1
ATOM 1414 C C . LYS B 1 4 ? -8.391 26.578 -0.858 1 43.78 4 LYS B C 1
ATOM 1416 O O . LYS B 1 4 ? -8.273 27.422 0.026 1 43.78 4 LYS B O 1
ATOM 1421 N N . LEU B 1 5 ? -9.359 26.438 -1.657 1 43.41 5 LEU B N 1
ATOM 1422 C CA . LEU B 1 5 ? -10.531 27.203 -1.244 1 43.41 5 LEU B CA 1
ATOM 1423 C C . LEU B 1 5 ? -10.938 26.844 0.18 1 43.41 5 LEU B C 1
ATOM 1425 O O . LEU B 1 5 ? -11.367 27.703 0.946 1 43.41 5 LEU B O 1
ATOM 1429 N N . GLY B 1 6 ? -10.695 25.578 0.509 1 44.19 6 GLY B N 1
ATOM 1430 C CA . GLY B 1 6 ? -10.961 25.203 1.891 1 44.19 6 GLY B CA 1
ATOM 1431 C C . GLY B 1 6 ? -9.984 25.828 2.869 1 44.19 6 GLY B C 1
ATOM 1432 O O . GLY B 1 6 ? -10.383 26.297 3.936 1 44.19 6 GLY B O 1
ATOM 1433 N N . LEU B 1 7 ? -8.703 25.812 2.4 1 48.19 7 LEU B N 1
ATOM 1434 C CA . LEU B 1 7 ? -7.707 26.438 3.266 1 48.19 7 LEU B CA 1
ATOM 1435 C C . LEU B 1 7 ? -7.906 27.953 3.33 1 48.19 7 LEU B C 1
ATOM 1437 O O . LEU B 1 7 ? -7.66 28.562 4.367 1 48.19 7 LEU B O 1
ATOM 1441 N N . GLN B 1 8 ? -8.016 28.531 2.275 1 47.56 8 GLN B N 1
ATOM 1442 C CA . GLN B 1 8 ? -8.398 29.938 2.373 1 47.56 8 GLN B CA 1
ATOM 1443 C C . GLN B 1 8 ? -9.625 30.109 3.264 1 47.56 8 GLN B C 1
ATOM 1445 O O . GLN B 1 8 ? -9.703 31.062 4.047 1 47.56 8 GLN B O 1
ATOM 1450 N N . HIS B 1 9 ? -10.555 29.312 3.068 1 47.94 9 HIS B N 1
ATOM 1451 C CA . HIS B 1 9 ? -11.688 29.312 3.99 1 47.94 9 HIS B CA 1
ATOM 1452 C C . HIS B 1 9 ? -11.258 28.891 5.391 1 47.94 9 HIS B C 1
ATOM 1454 O O . HIS B 1 9 ? -11.805 29.375 6.387 1 47.94 9 HIS B O 1
ATOM 1460 N N . LEU B 1 10 ? -10.352 27.984 5.551 1 45.38 10 LEU B N 1
ATOM 1461 C CA . LEU B 1 10 ? -9.789 27.641 6.852 1 45.38 10 LEU B CA 1
ATOM 1462 C C . LEU B 1 10 ? -9.047 28.828 7.453 1 45.38 10 LEU B C 1
ATOM 1464 O O . LEU B 1 10 ? -8.891 28.906 8.672 1 45.38 10 LEU B O 1
ATOM 1468 N N . GLU B 1 11 ? -8.336 29.594 6.762 1 44.5 11 GLU B N 1
ATOM 1469 C CA . GLU B 1 11 ? -7.711 30.797 7.324 1 44.5 11 GLU B CA 1
ATOM 1470 C C . GLU B 1 11 ? -8.75 31.719 7.957 1 44.5 11 GLU B C 1
ATOM 1472 O O . GLU B 1 11 ? -8.43 32.5 8.852 1 44.5 11 GLU B O 1
ATOM 1477 N N . LYS B 1 12 ? -9.852 32.062 7.305 1 45.22 12 LYS B N 1
ATOM 1478 C CA . LYS B 1 12 ? -10.711 33 8.008 1 45.22 12 LYS B CA 1
ATOM 1479 C C . LYS B 1 12 ? -11.172 32.438 9.352 1 45.22 12 LYS B C 1
ATOM 1481 O O . LYS B 1 12 ? -10.953 31.266 9.641 1 45.22 12 LYS B O 1
ATOM 1486 N N . LYS B 1 13 ? -12.32 32.969 10.102 1 47.28 13 LYS B N 1
ATOM 1487 C CA . LYS B 1 13 ? -12.773 33.062 11.484 1 47.28 13 LYS B CA 1
ATOM 1488 C C . LYS B 1 13 ? -12.977 31.672 12.102 1 47.28 13 LYS B C 1
ATOM 1490 O O . LYS B 1 13 ? -12.508 31.406 13.203 1 47.28 13 LYS B O 1
ATOM 1495 N N . ALA B 1 14 ? -13.961 30.938 11.789 1 44.78 14 ALA B N 1
ATOM 1496 C CA . ALA B 1 14 ? -14.633 29.828 12.469 1 44.78 14 ALA B CA 1
ATOM 1497 C C . ALA B 1 14 ? -13.781 28.562 12.43 1 44.78 14 ALA B C 1
ATOM 1499 O O . ALA B 1 14 ? -13.789 27.781 13.375 1 44.78 14 ALA B O 1
ATOM 1500 N N . GLU B 1 15 ? -12.703 28.297 11.508 1 49.19 15 GLU B N 1
ATOM 1501 C CA . GLU B 1 15 ? -12 27.047 11.242 1 49.19 15 GLU B CA 1
ATOM 1502 C C . GLU B 1 15 ? -10.664 27 11.977 1 49.19 15 GLU B C 1
ATOM 1504 O O . GLU B 1 15 ? -10.07 25.922 12.117 1 49.19 15 GLU B O 1
ATOM 1509 N N . SER B 1 16 ? -10.172 28.188 12.312 1 56.06 16 SER B N 1
ATOM 1510 C CA . SER B 1 16 ? -9.008 28.219 13.188 1 56.06 16 SER B CA 1
ATOM 1511 C C . SER B 1 16 ? -9.227 27.359 14.43 1 56.06 16 SER B C 1
ATOM 1513 O O . SER B 1 16 ? -8.289 26.734 14.938 1 56.06 16 SER B O 1
ATOM 1515 N N . GLU B 1 17 ? -10.5 27.297 14.781 1 62.47 17 GLU B N 1
ATOM 1516 C CA . GLU B 1 17 ? -1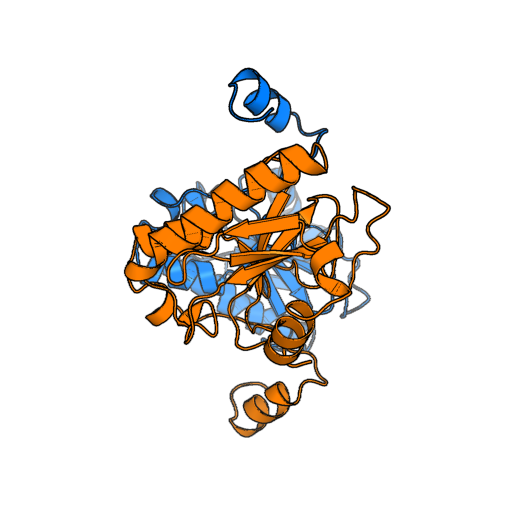0.766 26.516 15.992 1 62.47 17 GLU B CA 1
ATOM 1517 C C . GLU B 1 17 ? -10.594 25.016 15.727 1 62.47 17 GLU B C 1
ATOM 1519 O O . GLU B 1 17 ? -10.453 24.234 16.672 1 62.47 17 GLU B O 1
ATOM 1524 N N . HIS B 1 18 ? -10.266 24.672 14.5 1 83.31 18 HIS B N 1
ATOM 1525 C CA . HIS B 1 18 ? -10.219 23.25 14.227 1 83.31 18 HIS B CA 1
ATOM 1526 C C . HIS B 1 18 ? -8.797 22.797 13.875 1 83.31 18 HIS B C 1
ATOM 1528 O O . HIS B 1 18 ? -8.57 21.625 13.586 1 83.31 18 HIS B O 1
ATOM 1534 N N . ILE B 1 19 ? -7.906 23.828 14.078 1 92.44 19 ILE B N 1
ATOM 1535 C CA . ILE B 1 19 ? -6.52 23.5 13.781 1 92.44 19 ILE B CA 1
ATOM 1536 C C . ILE B 1 19 ? -5.898 22.766 14.977 1 92.44 19 ILE B C 1
ATOM 1538 O O . ILE B 1 19 ? -5.992 23.25 16.109 1 92.44 19 ILE B O 1
ATOM 1542 N N . ILE B 1 20 ? -5.266 21.734 14.68 1 95.44 20 ILE B N 1
ATOM 1543 C CA . ILE B 1 20 ? -4.609 20.938 15.711 1 95.44 20 ILE B CA 1
ATOM 1544 C C . ILE B 1 20 ? -3.172 21.422 15.891 1 95.44 20 ILE B C 1
ATOM 1546 O O . ILE B 1 20 ? -2.684 21.516 17.016 1 95.44 20 ILE B O 1
ATOM 1550 N N . TYR B 1 21 ? -2.51 21.734 14.82 1 97.06 21 TYR B N 1
ATOM 1551 C CA . TYR B 1 21 ? -1.117 22.156 14.812 1 97.06 21 TYR B CA 1
ATOM 1552 C C . TYR B 1 21 ? -0.793 22.938 13.539 1 97.06 21 TYR B C 1
ATOM 1554 O O . TYR B 1 21 ? -1.325 22.641 12.469 1 97.06 21 TYR B O 1
ATOM 1562 N N . GLU B 1 22 ? 0.101 23.938 13.695 1 96.81 22 GLU B N 1
ATOM 1563 C CA . GLU B 1 22 ? 0.606 24.625 12.508 1 96.81 22 GLU B CA 1
ATOM 1564 C C . GLU B 1 22 ? 2.09 24.953 12.648 1 96.81 22 GLU B C 1
ATOM 1566 O O . GLU B 1 22 ? 2.523 25.469 13.68 1 96.81 22 GLU B O 1
ATOM 1571 N N . ASP B 1 23 ? 2.844 24.562 11.734 1 97.75 23 ASP B N 1
ATOM 1572 C CA . ASP B 1 23 ? 4.168 25.109 11.445 1 97.75 23 ASP B CA 1
ATOM 1573 C C . ASP B 1 23 ? 4.113 26.125 10.312 1 97.75 23 ASP B C 1
ATOM 1575 O O . ASP B 1 23 ? 3.846 25.766 9.164 1 97.75 23 ASP B O 1
ATOM 1579 N N . PRO B 1 24 ? 4.336 27.375 10.562 1 96.81 24 PRO B N 1
ATOM 1580 C CA . PRO B 1 24 ? 4.066 28.438 9.586 1 96.81 24 PRO B CA 1
ATOM 1581 C C . PRO B 1 24 ? 5.168 28.562 8.531 1 96.81 24 PRO B C 1
ATOM 1583 O O . PRO B 1 24 ? 5.055 29.359 7.605 1 96.81 24 PRO B O 1
ATOM 1586 N N . ASP B 1 25 ? 6.25 27.828 8.664 1 97.69 25 ASP B N 1
ATOM 1587 C CA . ASP B 1 25 ? 7.328 27.938 7.688 1 97.69 25 ASP B CA 1
ATOM 1588 C C . ASP B 1 25 ? 6.809 27.719 6.266 1 97.69 25 ASP B C 1
ATOM 1590 O O . ASP B 1 25 ? 6.141 26.719 5.992 1 97.69 25 ASP B O 1
ATOM 1594 N N . PRO B 1 26 ? 7.098 28.578 5.348 1 96.12 26 PRO B N 1
ATOM 1595 C CA . PRO B 1 26 ? 6.523 28.469 4.004 1 96.12 26 PRO B CA 1
ATOM 1596 C C . PRO B 1 26 ? 7.109 27.312 3.201 1 96.12 26 PRO B C 1
ATOM 1598 O O . PRO B 1 26 ? 6.492 26.844 2.236 1 96.12 26 PRO B O 1
ATOM 1601 N N . GLU B 1 27 ? 8.297 26.859 3.584 1 97.06 27 GLU B N 1
ATOM 1602 C CA . GLU B 1 27 ? 8.977 25.828 2.793 1 97.06 27 GLU B CA 1
ATOM 1603 C C . GLU B 1 27 ? 8.789 24.438 3.406 1 97.06 27 GLU B C 1
ATOM 1605 O O . GLU B 1 27 ? 8.594 23.469 2.688 1 97.06 27 GLU B O 1
ATOM 1610 N N . VAL B 1 28 ? 8.781 24.328 4.754 1 98.19 28 VAL B N 1
ATOM 1611 C CA . VAL B 1 28 ? 8.734 23.016 5.379 1 98.19 28 VAL B CA 1
ATOM 1612 C C . VAL B 1 28 ? 7.543 22.938 6.336 1 98.19 28 VAL B C 1
ATOM 1614 O O . VAL B 1 28 ? 7.387 21.953 7.062 1 98.19 28 VAL B O 1
ATOM 1617 N N . GLY B 1 29 ? 6.734 23.969 6.305 1 97.88 29 GLY B N 1
ATOM 1618 C CA . GLY B 1 29 ? 5.613 24.016 7.227 1 97.88 29 GLY B CA 1
ATOM 1619 C C . GLY B 1 29 ? 4.336 23.438 6.648 1 97.88 29 GLY B C 1
ATOM 1620 O O . GLY B 1 29 ? 4.301 23.031 5.48 1 97.88 29 GLY B O 1
ATOM 1621 N N . PHE B 1 30 ? 3.316 23.312 7.52 1 97.75 30 PHE B N 1
ATOM 1622 C CA . PHE B 1 30 ? 2.029 22.703 7.199 1 97.75 30 PHE B CA 1
ATOM 1623 C C . PHE B 1 30 ? 0.998 23.031 8.273 1 97.75 30 PHE B C 1
ATOM 1625 O O . PHE B 1 30 ? 1.346 23.531 9.344 1 97.75 30 PH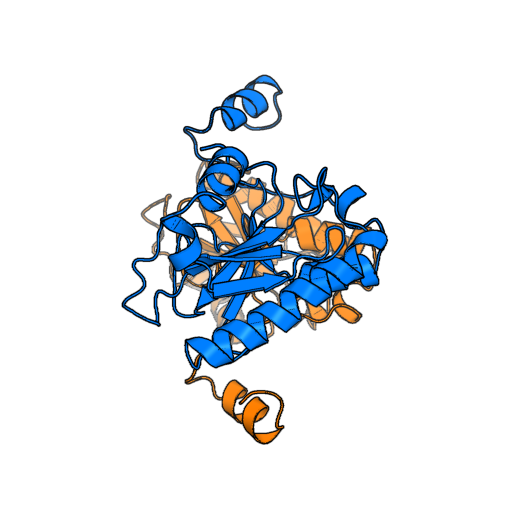E B O 1
ATOM 1632 N N . VAL B 1 31 ? -0.202 22.781 7.945 1 96.81 31 VAL B N 1
ATOM 1633 C CA . VAL B 1 31 ? -1.29 22.859 8.914 1 96.81 31 VAL B CA 1
ATOM 1634 C C . VAL B 1 31 ? -1.928 21.484 9.094 1 96.81 31 VAL B C 1
ATOM 1636 O O . VAL B 1 31 ? -2.105 20.75 8.117 1 96.81 31 VAL B O 1
ATOM 1639 N N . LEU B 1 32 ? -2.148 21.062 10.328 1 97.62 32 LEU B N 1
ATOM 1640 C CA . LEU B 1 32 ? -2.805 19.812 10.688 1 97.62 32 LEU B CA 1
ATOM 1641 C C . LEU B 1 32 ? -4.211 20.062 11.219 1 97.62 32 LEU B C 1
ATOM 1643 O O . LEU B 1 32 ? -4.391 20.844 12.156 1 97.62 32 LEU B O 1
ATOM 1647 N N . LEU B 1 33 ? -5.207 19.438 10.641 1 95.56 33 LEU B N 1
ATOM 1648 C CA . LEU B 1 33 ? -6.594 19.656 11.055 1 95.56 33 LEU B CA 1
ATOM 1649 C C . LEU B 1 33 ? -7.41 18.375 10.875 1 95.56 33 LEU B C 1
ATOM 1651 O O . LEU B 1 33 ? -6.977 17.438 10.195 1 95.56 33 LEU B O 1
ATOM 1655 N N . PRO B 1 34 ? -8.562 18.266 11.531 1 95.19 34 PRO B N 1
ATOM 1656 C CA . PRO B 1 34 ? -9.438 17.109 11.297 1 95.19 34 PRO B CA 1
ATOM 1657 C C . PRO B 1 34 ? -9.938 17.031 9.852 1 95.19 34 PRO B C 1
ATOM 1659 O O . PRO B 1 34 ? -10.266 18.062 9.258 1 95.19 34 PRO B O 1
ATOM 1662 N N . ASP B 1 35 ? -9.812 15.852 9.289 1 91.62 35 ASP B N 1
ATOM 1663 C CA . ASP B 1 35 ? -10.453 15.602 8 1 91.62 35 ASP B CA 1
ATOM 1664 C C . ASP B 1 35 ? -11.977 15.727 8.109 1 91.62 35 ASP B C 1
ATOM 1666 O O . ASP B 1 35 ? -12.547 15.438 9.164 1 91.62 35 ASP B O 1
ATOM 1670 N N . MET B 1 36 ? -12.609 16.047 7.105 1 85.56 36 MET B N 1
ATOM 1671 C CA . MET B 1 36 ? -14.055 16.25 7.094 1 85.56 36 MET B CA 1
ATOM 1672 C C . MET B 1 36 ? -14.789 14.961 7.434 1 85.56 36 MET B C 1
ATOM 1674 O O . MET B 1 36 ? -15.922 14.992 7.922 1 85.56 36 MET B O 1
ATOM 1678 N N . LYS B 1 37 ? -14.148 13.844 7.23 1 84.69 37 LYS B N 1
ATOM 1679 C CA . LYS B 1 37 ? -14.781 12.547 7.449 1 84.69 37 LYS B CA 1
ATOM 1680 C C . LYS B 1 37 ? -14.789 12.18 8.93 1 84.69 37 LYS B C 1
ATOM 1682 O O . LYS B 1 37 ? -15.445 11.219 9.336 1 84.69 37 LYS B O 1
ATOM 1687 N N . TRP B 1 38 ? -14.062 12.875 9.68 1 90.94 38 TRP B N 1
ATOM 1688 C CA . TRP B 1 38 ? -13.961 12.562 11.102 1 90.94 38 TRP B CA 1
ATOM 1689 C C . TRP B 1 38 ? -14.719 13.586 11.938 1 90.94 38 TRP B C 1
ATOM 1691 O O . TRP B 1 38 ? -14.523 14.789 11.781 1 90.94 38 TRP B O 1
ATOM 1701 N N . ASP B 1 39 ? -15.492 13.117 12.883 1 85.56 39 ASP B N 1
ATOM 1702 C CA . ASP B 1 39 ? -16.328 14.008 13.68 1 85.56 39 ASP B CA 1
ATOM 1703 C C . ASP B 1 39 ? -15.625 14.406 14.977 1 85.56 39 ASP B C 1
ATOM 1705 O O . ASP B 1 39 ? -16.172 15.18 15.773 1 85.56 39 ASP B O 1
ATOM 1709 N N . GLY B 1 40 ? -14.555 13.836 15.211 1 87.31 40 GLY B N 1
ATOM 1710 C CA . GLY B 1 40 ? -13.766 14.227 16.375 1 87.31 40 GLY B CA 1
ATOM 1711 C C . GLY B 1 40 ? -14.156 13.484 17.641 1 87.31 40 GLY B C 1
ATOM 1712 O O . GLY B 1 40 ? -13.641 13.773 18.719 1 87.31 40 GLY B O 1
ATOM 1713 N N . GLN B 1 41 ? -14.93 12.438 17.531 1 88.88 41 GLN B N 1
ATOM 1714 C CA . GLN B 1 41 ? -15.477 11.812 18.719 1 88.88 41 GLN B CA 1
ATOM 1715 C C . GLN B 1 41 ? -14.734 10.531 19.062 1 88.88 41 GLN B C 1
ATOM 1717 O O . GLN B 1 41 ? -14.234 10.375 20.188 1 88.88 41 GLN B O 1
ATOM 1722 N N . LYS B 1 42 ? -14.695 9.586 18.188 1 93.81 42 LYS B N 1
ATOM 1723 C CA . LYS B 1 42 ? -14.078 8.289 18.453 1 93.81 42 LYS B CA 1
ATOM 1724 C C . LYS B 1 42 ? -12.617 8.273 18 1 93.81 42 LYS B C 1
ATOM 1726 O O . LYS B 1 42 ? -12.336 8.516 16.828 1 93.81 42 LYS B O 1
ATOM 1731 N N . ILE B 1 43 ? -11.805 7.91 18.938 1 96.12 43 ILE B N 1
ATOM 1732 C CA . ILE B 1 43 ? -10.367 7.941 18.672 1 96.12 43 ILE B CA 1
ATOM 1733 C C . ILE B 1 43 ? -10.008 6.867 17.641 1 96.12 43 ILE B C 1
ATOM 1735 O O . ILE B 1 43 ? -9.141 7.07 16.797 1 96.12 43 ILE B O 1
ATOM 1739 N N . ASP B 1 44 ? -10.68 5.754 17.688 1 95.69 44 ASP B N 1
ATOM 1740 C CA . ASP B 1 44 ? -10.414 4.668 16.75 1 95.69 44 ASP B CA 1
ATOM 1741 C C . ASP B 1 44 ? -10.742 5.09 15.312 1 95.69 44 ASP B C 1
ATOM 1743 O O . ASP B 1 44 ? -10.328 4.438 14.352 1 95.69 44 ASP B O 1
ATOM 1747 N N . ALA B 1 45 ? -11.453 6.207 15.211 1 96.44 45 ALA B N 1
ATOM 1748 C CA . ALA B 1 45 ? -11.812 6.727 13.891 1 96.44 45 ALA B CA 1
ATOM 1749 C C . ALA B 1 45 ? -11.023 7.992 13.57 1 96.44 45 ALA B C 1
ATOM 1751 O O . ALA B 1 45 ? -11.375 8.734 12.648 1 96.44 45 ALA B O 1
ATOM 1752 N N . LEU B 1 46 ? -10.023 8.258 14.328 1 97.44 46 LEU B N 1
ATOM 1753 C CA . LEU B 1 46 ? -9.195 9.445 14.141 1 97.44 46 LEU B CA 1
ATOM 1754 C C . LEU B 1 46 ? -8.773 9.586 12.68 1 97.44 46 LEU B C 1
ATOM 1756 O O . LEU B 1 46 ? -8.305 8.625 12.062 1 97.44 46 LEU B O 1
ATOM 1760 N N . HIS B 1 47 ? -9.016 10.711 12.109 1 97.44 47 HIS B N 1
ATOM 1761 C CA . HIS B 1 47 ? -8.68 11.055 10.727 1 97.44 47 HIS B CA 1
ATOM 1762 C C . HIS B 1 47 ? -8.328 12.531 10.594 1 97.44 47 HIS B C 1
ATOM 1764 O O . HIS B 1 47 ? -9.211 13.391 10.656 1 97.44 47 HIS B O 1
ATOM 1770 N N . LEU B 1 48 ? -7.078 12.766 10.445 1 97.19 48 LEU B N 1
ATOM 1771 C CA . LEU B 1 48 ? -6.566 14.117 10.281 1 97.19 48 LEU B CA 1
ATOM 1772 C C . LEU B 1 48 ? -5.934 14.297 8.906 1 97.19 48 LEU B C 1
ATOM 1774 O O . LEU B 1 48 ? -5.715 13.312 8.188 1 97.19 48 LEU B O 1
ATOM 1778 N N . ILE B 1 49 ? -5.656 15.555 8.562 1 96.81 49 ILE B N 1
ATOM 1779 C CA . ILE B 1 49 ? -4.988 15.875 7.305 1 96.81 49 ILE B CA 1
ATOM 1780 C C . ILE B 1 49 ? -3.941 16.969 7.543 1 96.81 49 ILE B C 1
ATOM 1782 O O . ILE B 1 49 ? -4.195 17.938 8.258 1 96.81 49 ILE B O 1
ATOM 1786 N N . ALA B 1 50 ? -2.762 16.719 7.066 1 97.38 50 ALA B N 1
ATOM 1787 C CA . ALA B 1 50 ? -1.7 17.719 7.047 1 97.38 50 ALA B CA 1
ATOM 1788 C C . ALA B 1 50 ? -1.555 18.344 5.66 1 97.38 50 ALA B C 1
ATOM 1790 O O . ALA B 1 50 ? -1.248 17.641 4.691 1 97.38 50 ALA B O 1
ATOM 1791 N N . ILE B 1 51 ? -1.703 19.625 5.582 1 95.56 51 ILE B N 1
ATOM 1792 C CA . ILE B 1 51 ? -1.631 20.344 4.312 1 95.56 51 ILE B CA 1
ATOM 1793 C C . ILE B 1 51 ? -0.369 21.203 4.273 1 95.56 51 ILE B C 1
ATOM 1795 O O . ILE B 1 51 ? -0.203 22.109 5.094 1 95.56 51 ILE B O 1
ATOM 1799 N N . CYS B 1 52 ? 0.438 20.969 3.316 1 95.94 52 CYS B N 1
ATOM 1800 C CA . CYS B 1 52 ? 1.699 21.703 3.209 1 95.94 52 CYS B CA 1
ATOM 1801 C C . CYS B 1 52 ? 1.469 23.125 2.74 1 95.94 52 CYS B C 1
ATOM 1803 O O . CYS B 1 52 ? 0.581 23.391 1.926 1 95.94 52 CYS B O 1
ATOM 1805 N N . HIS B 1 53 ? 2.332 24.047 3.203 1 94.75 53 HIS B N 1
ATOM 1806 C CA . HIS B 1 53 ? 2.258 25.438 2.76 1 94.75 53 HIS B CA 1
ATOM 1807 C C . HIS B 1 53 ? 2.922 25.609 1.398 1 94.75 53 HIS B C 1
ATOM 1809 O O . HIS B 1 53 ? 2.521 26.484 0.617 1 94.75 53 HIS B O 1
ATOM 1815 N N . LYS B 1 54 ? 3.973 24.812 1.241 1 94.12 54 LYS B N 1
ATOM 1816 C CA . LYS B 1 54 ? 4.734 24.953 0.004 1 94.12 54 LYS B CA 1
ATOM 1817 C C . LYS B 1 54 ? 3.824 24.828 -1.217 1 94.12 54 LYS B C 1
ATOM 1819 O O . LYS B 1 54 ? 3.049 23.875 -1.33 1 94.12 54 LYS B O 1
ATOM 1824 N N . ARG B 1 55 ? 3.994 25.688 -2.115 1 90.31 55 ARG B N 1
ATOM 1825 C CA . ARG B 1 55 ? 3.176 25.719 -3.322 1 90.31 55 ARG B CA 1
ATOM 1826 C C . ARG B 1 55 ? 3.84 24.938 -4.453 1 90.31 55 ARG B C 1
ATOM 1828 O O . ARG B 1 55 ? 5.055 24.719 -4.434 1 90.31 55 ARG B O 1
ATOM 1835 N N . GLY B 1 56 ? 3.07 24.5 -5.332 1 90.94 56 GLY B N 1
ATOM 1836 C CA . GLY B 1 56 ? 3.602 23.844 -6.516 1 90.94 56 GLY B CA 1
ATOM 1837 C C . GLY B 1 56 ? 3.803 22.359 -6.332 1 90.94 56 GLY B C 1
ATOM 1838 O O . GLY B 1 56 ? 4.258 21.672 -7.246 1 90.94 56 GLY B O 1
ATOM 1839 N N 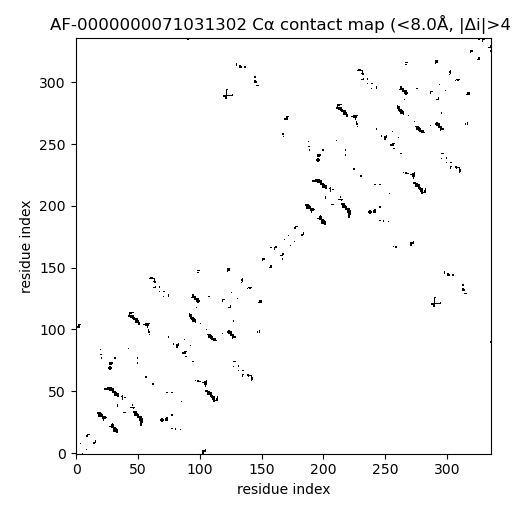. LEU B 1 57 ? 3.533 21.844 -5.211 1 93.5 57 LEU B N 1
ATOM 1840 C CA . LEU B 1 57 ? 3.596 20.422 -4.941 1 93.5 57 LEU B CA 1
ATOM 1841 C C . LEU B 1 57 ? 2.209 19.781 -5.02 1 93.5 57 LEU B C 1
ATOM 1843 O O . LEU B 1 57 ? 1.409 19.922 -4.09 1 93.5 57 LEU B O 1
ATOM 1847 N N . LYS B 1 58 ? 1.966 19.094 -6.113 1 91.12 58 LYS B N 1
ATOM 1848 C CA . LYS B 1 58 ? 0.603 18.656 -6.391 1 91.12 58 LYS B CA 1
ATOM 1849 C C . LYS B 1 58 ? 0.386 17.219 -5.918 1 91.12 58 LYS B C 1
ATOM 1851 O O . LYS B 1 58 ? -0.709 16.859 -5.473 1 91.12 58 LYS B O 1
ATOM 1856 N N . SER B 1 59 ? 1.403 16.406 -6.094 1 91.81 59 SER B N 1
ATOM 1857 C CA . SER B 1 59 ? 1.284 14.992 -5.758 1 91.81 59 SER B CA 1
ATOM 1858 C C . SER B 1 59 ? 2.639 14.398 -5.383 1 91.81 59 SER B C 1
ATOM 1860 O O . SER B 1 59 ? 3.658 15.086 -5.418 1 91.81 59 SER B O 1
ATOM 1862 N N . LEU B 1 60 ? 2.594 13.172 -4.977 1 93.38 60 LEU B N 1
ATOM 1863 C CA . LEU B 1 60 ? 3.838 12.5 -4.617 1 93.38 60 LEU B CA 1
ATOM 1864 C C . LEU B 1 60 ? 4.793 12.453 -5.805 1 93.38 60 LEU B C 1
ATOM 1866 O O . LEU B 1 60 ? 6.008 12.352 -5.625 1 93.38 60 LEU B O 1
ATOM 1870 N N . ARG B 1 61 ? 4.336 12.641 -7.074 1 94.06 61 ARG B N 1
ATOM 1871 C CA . ARG B 1 61 ? 5.18 12.625 -8.266 1 94.06 61 ARG B CA 1
ATOM 1872 C C . ARG B 1 61 ? 6.152 13.797 -8.266 1 94.06 61 ARG B C 1
ATOM 1874 O O . ARG B 1 61 ? 7.184 13.758 -8.938 1 94.06 61 ARG B O 1
ATOM 1881 N N . ASP B 1 62 ? 5.824 14.812 -7.551 1 96.12 62 ASP B N 1
ATOM 1882 C CA . ASP B 1 62 ? 6.641 16.016 -7.527 1 96.12 62 ASP B CA 1
ATOM 1883 C C . ASP B 1 62 ? 7.746 15.914 -6.477 1 96.12 62 ASP B C 1
ATOM 1885 O O . ASP B 1 62 ? 8.633 16.766 -6.414 1 96.12 62 ASP B O 1
ATOM 1889 N N . LEU B 1 63 ? 7.754 14.875 -5.676 1 97.62 63 LEU B N 1
ATOM 1890 C CA . LEU B 1 63 ? 8.648 14.789 -4.527 1 97.62 63 LEU B CA 1
ATOM 1891 C C . LEU B 1 63 ? 10.023 14.273 -4.949 1 97.62 63 LEU B C 1
ATOM 1893 O O . LEU B 1 63 ? 10.125 13.359 -5.773 1 97.62 63 LEU B O 1
ATOM 1897 N N . ASN B 1 64 ? 10.992 14.914 -4.469 1 97.62 64 ASN B N 1
ATOM 1898 C CA . ASN B 1 64 ? 12.383 14.516 -4.648 1 97.62 64 ASN B CA 1
ATOM 1899 C C . ASN B 1 64 ? 13.234 14.875 -3.43 1 97.62 64 ASN B C 1
ATOM 1901 O O . ASN B 1 64 ? 12.695 15.188 -2.367 1 97.62 64 ASN B O 1
ATOM 1905 N N . LYS B 1 65 ? 14.492 14.781 -3.549 1 97.94 65 LYS B N 1
ATOM 1906 C CA . LYS B 1 65 ? 15.406 14.938 -2.42 1 97.94 65 LYS B CA 1
ATOM 1907 C C . LYS B 1 65 ? 15.234 16.297 -1.756 1 97.94 65 LYS B C 1
ATOM 1909 O O . LYS B 1 65 ? 15.43 16.438 -0.547 1 97.94 65 LYS B O 1
ATOM 1914 N N . GLU B 1 66 ? 14.867 17.281 -2.459 1 97.69 66 GLU B N 1
ATOM 1915 C CA . GLU B 1 66 ? 14.719 18.641 -1.929 1 97.69 66 GLU B CA 1
ATOM 1916 C C . GLU B 1 66 ? 13.57 18.719 -0.932 1 97.69 66 GLU B C 1
ATOM 1918 O O . GLU B 1 66 ? 13.492 19.656 -0.14 1 97.69 66 GLU B O 1
ATOM 1923 N N . HIS B 1 67 ? 12.695 17.75 -0.979 1 98.12 67 HIS B N 1
ATOM 1924 C CA . HIS B 1 67 ? 11.484 17.812 -0.173 1 98.12 67 HIS B CA 1
ATOM 1925 C C . HIS B 1 67 ? 11.609 16.969 1.087 1 98.12 67 HIS B C 1
ATOM 1927 O O . HIS B 1 67 ? 10.68 16.891 1.891 1 98.12 67 HIS B O 1
ATOM 1933 N N . ILE B 1 68 ? 12.727 16.312 1.275 1 98.56 68 ILE B N 1
ATOM 1934 C CA . ILE B 1 68 ? 12.945 15.438 2.416 1 98.56 68 ILE B CA 1
ATOM 1935 C C . ILE B 1 68 ? 12.75 16.219 3.715 1 98.56 68 ILE B C 1
ATOM 1937 O O . ILE B 1 68 ? 12.062 15.75 4.629 1 98.56 68 ILE B O 1
ATOM 1941 N N . PRO B 1 69 ? 13.266 17.469 3.855 1 98.69 69 PRO B N 1
ATOM 1942 C CA . PRO B 1 69 ? 13.039 18.219 5.098 1 98.69 69 PRO B CA 1
ATOM 1943 C C . PRO B 1 69 ? 11.562 18.469 5.379 1 98.69 69 PRO B C 1
ATOM 1945 O O . PRO B 1 69 ? 11.117 18.359 6.527 1 98.69 69 PRO B O 1
ATOM 1948 N N . LEU B 1 70 ? 10.828 18.75 4.371 1 98.56 70 LEU B N 1
ATOM 1949 C CA . LEU B 1 70 ? 9.391 18.953 4.512 1 98.56 70 LEU B CA 1
ATOM 1950 C C . LEU B 1 70 ? 8.695 17.688 5.004 1 98.56 70 LEU B C 1
ATOM 1952 O O . LEU B 1 70 ? 7.934 17.734 5.973 1 98.56 70 LEU B O 1
ATOM 1956 N N . LEU B 1 71 ? 9 16.578 4.395 1 98.75 71 LEU B N 1
ATOM 1957 C CA . LEU B 1 71 ? 8.359 15.305 4.707 1 98.75 71 LEU B CA 1
ATOM 1958 C C . LEU B 1 71 ? 8.703 14.859 6.125 1 98.75 71 LEU B C 1
ATOM 1960 O O . LEU B 1 71 ? 7.828 14.406 6.867 1 98.75 71 LEU B O 1
ATOM 1964 N N . LYS B 1 72 ? 9.914 15.008 6.48 1 98.81 72 LYS B N 1
ATOM 1965 C CA . LYS B 1 72 ? 10.344 14.633 7.824 1 98.81 72 LYS B CA 1
ATOM 1966 C C . LYS B 1 72 ? 9.711 15.539 8.875 1 98.81 72 LYS B C 1
ATOM 1968 O O . LYS B 1 72 ? 9.328 15.078 9.953 1 98.81 72 LYS B O 1
ATOM 1973 N N . ASN B 1 73 ? 9.656 16.781 8.539 1 98.81 73 ASN B N 1
ATOM 1974 C CA . ASN B 1 73 ? 9.008 17.719 9.453 1 98.81 73 ASN B CA 1
ATOM 1975 C C . ASN B 1 73 ? 7.547 17.359 9.68 1 98.81 73 ASN B C 1
ATOM 1977 O O . ASN B 1 73 ? 7.078 17.328 10.82 1 98.81 73 ASN B O 1
ATOM 1981 N N . ILE B 1 74 ? 6.832 17.094 8.648 1 98.62 74 ILE B N 1
ATOM 1982 C CA . ILE B 1 74 ? 5.434 16.688 8.758 1 98.62 74 ILE B CA 1
ATOM 1983 C C . ILE B 1 74 ? 5.32 15.445 9.633 1 98.62 74 ILE B C 1
ATOM 1985 O O . ILE B 1 74 ? 4.5 15.398 10.555 1 98.62 74 ILE B O 1
ATOM 1989 N N . ARG B 1 75 ? 6.148 14.469 9.328 1 98.69 75 ARG B N 1
ATOM 1990 C CA . ARG B 1 75 ? 6.09 13.227 10.078 1 98.69 75 ARG B CA 1
ATOM 1991 C C . ARG B 1 75 ? 6.297 13.477 11.57 1 98.69 75 ARG B C 1
ATOM 1993 O O . ARG B 1 75 ? 5.453 13.102 12.391 1 98.69 75 ARG B O 1
ATOM 2000 N N . GLU B 1 76 ? 7.328 14.133 11.922 1 98.69 76 GLU B N 1
ATOM 2001 C CA . GLU B 1 76 ? 7.707 14.297 13.32 1 98.69 76 GLU B CA 1
ATOM 2002 C C . GLU B 1 76 ? 6.711 15.188 14.07 1 98.69 76 GLU B C 1
ATOM 2004 O O . GLU B 1 76 ? 6.27 14.844 15.164 1 98.69 76 GLU B O 1
ATOM 2009 N N . LYS B 1 77 ? 6.355 16.266 13.469 1 98.69 77 LYS B N 1
ATOM 2010 C CA . LYS B 1 77 ? 5.484 17.203 14.156 1 98.69 77 LYS B CA 1
ATOM 2011 C C . LYS B 1 77 ? 4.059 16.672 14.258 1 98.69 77 LYS B C 1
ATOM 2013 O O . LYS B 1 77 ? 3.355 16.938 15.234 1 98.69 77 LYS B O 1
ATOM 2018 N N . CYS B 1 78 ? 3.582 15.953 13.234 1 98.5 78 CYS B N 1
ATOM 2019 C CA . CYS B 1 78 ? 2.271 15.32 13.336 1 98.5 78 CYS B CA 1
ATOM 2020 C C . CYS B 1 78 ? 2.244 14.289 14.461 1 98.5 78 CYS B C 1
ATOM 2022 O O . CYS B 1 78 ? 1.291 14.242 15.234 1 98.5 78 CYS B O 1
ATOM 2024 N N . LEU B 1 79 ? 3.291 13.469 14.492 1 98.44 79 LEU B N 1
ATOM 2025 C CA . LEU B 1 79 ? 3.361 12.461 15.547 1 98.44 79 LEU B CA 1
ATOM 2026 C C . LEU B 1 79 ? 3.305 13.109 16.922 1 98.44 79 LEU B C 1
ATOM 2028 O O . LEU B 1 79 ? 2.559 12.664 17.797 1 98.44 79 LEU B O 1
ATOM 2032 N N . GLU B 1 80 ? 4.047 14.133 17.094 1 98.44 80 GLU B N 1
ATOM 2033 C CA . GLU B 1 80 ? 4.07 14.844 18.375 1 98.44 80 GLU B CA 1
ATOM 2034 C C . GLU B 1 80 ? 2.711 15.469 18.672 1 98.44 80 GLU B C 1
ATOM 2036 O O . GLU B 1 80 ? 2.203 15.344 19.797 1 98.44 80 GLU B O 1
ATOM 2041 N N . ALA B 1 81 ? 2.141 16.141 17.703 1 98.25 81 ALA B N 1
ATOM 2042 C CA . ALA B 1 81 ? 0.874 16.844 17.891 1 98.25 81 ALA B CA 1
ATOM 2043 C C . ALA B 1 81 ? -0.244 15.867 18.25 1 98.25 81 ALA B C 1
ATOM 2045 O O . ALA B 1 81 ? -1.051 16.141 19.141 1 98.25 81 ALA B O 1
ATOM 2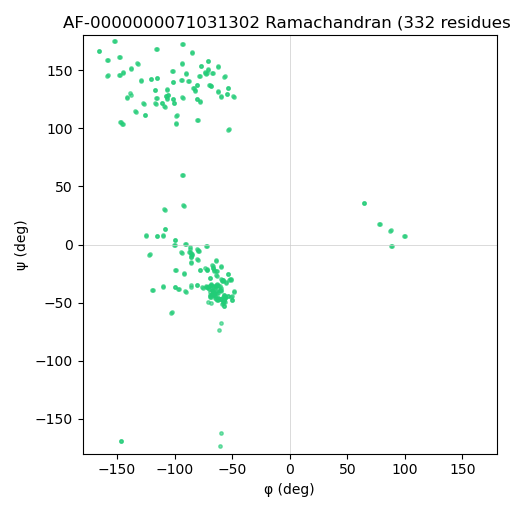046 N N . VAL B 1 82 ? -0.285 14.742 17.594 1 98.19 82 VAL B N 1
ATOM 2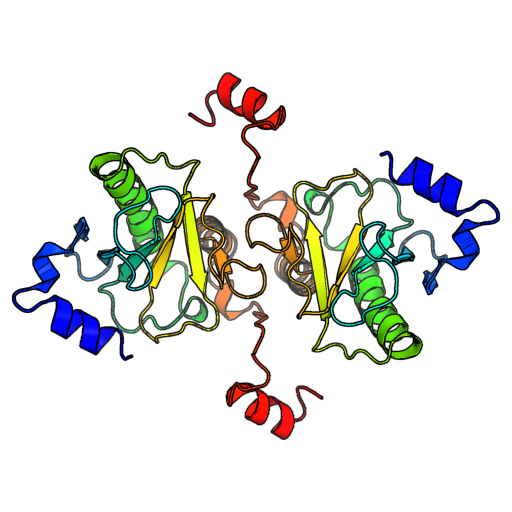047 C CA . VAL B 1 82 ? -1.342 13.758 17.812 1 98.19 82 VAL B CA 1
ATOM 2048 C C . VAL B 1 82 ? -1.177 13.133 19.203 1 98.19 82 VAL B C 1
ATOM 2050 O O . VAL B 1 82 ? -2.158 12.93 19.922 1 98.19 82 VAL B O 1
ATOM 2053 N N . LYS B 1 83 ? 0.043 12.789 19.531 1 98.19 83 LYS B N 1
ATOM 2054 C CA . LYS B 1 83 ? 0.304 12.25 20.859 1 98.19 83 LYS B CA 1
ATOM 2055 C C . LYS B 1 83 ? -0.141 13.227 21.953 1 98.19 83 LYS B C 1
ATOM 2057 O O . LYS B 1 83 ? -0.795 12.836 22.906 1 98.19 83 LYS B O 1
ATOM 2062 N N . THR B 1 84 ? 0.198 14.469 21.797 1 97.75 84 THR B N 1
ATOM 2063 C CA . THR B 1 84 ? -0.1 15.5 22.781 1 97.75 84 THR B CA 1
ATOM 2064 C C . THR B 1 84 ? -1.606 15.703 22.906 1 97.75 84 THR B C 1
ATOM 2066 O O . THR B 1 84 ? -2.141 15.75 24.016 1 97.75 84 THR B O 1
ATOM 2069 N N . LYS B 1 85 ? -2.297 15.758 21.781 1 96.38 85 LYS B N 1
ATOM 2070 C CA . LYS B 1 85 ? -3.701 16.156 21.797 1 96.38 85 LYS B CA 1
ATOM 2071 C C . LYS B 1 85 ? -4.609 14.961 22.078 1 96.38 85 LYS B C 1
ATOM 2073 O O . LYS B 1 85 ? -5.629 15.102 22.766 1 96.38 85 LYS B O 1
ATOM 2078 N N . TYR B 1 86 ? -4.254 13.812 21.594 1 96.5 86 TYR B N 1
ATOM 2079 C CA . TYR B 1 86 ? -5.203 12.703 21.609 1 96.5 86 TYR B CA 1
ATOM 2080 C C . TYR B 1 86 ? -4.637 11.516 22.375 1 96.5 86 TYR B C 1
ATOM 2082 O O . TYR B 1 86 ? -5.301 10.492 22.516 1 96.5 86 TYR B O 1
ATOM 2090 N N . ALA B 1 87 ? -3.389 11.539 22.75 1 97 87 ALA B N 1
ATOM 2091 C CA . ALA B 1 87 ? -2.717 10.461 23.469 1 97 87 ALA B CA 1
ATOM 2092 C C . ALA B 1 87 ? -2.631 9.195 22.625 1 97 87 ALA B C 1
ATOM 2094 O O . ALA B 1 87 ? -2.809 8.086 23.141 1 97 87 ALA B O 1
ATOM 2095 N N . VAL B 1 88 ? -2.443 9.383 21.359 1 96.69 88 VAL B N 1
ATOM 2096 C CA . VAL B 1 88 ? -2.238 8.281 20.438 1 96.69 88 VAL B CA 1
ATOM 2097 C C . VAL B 1 88 ? -0.768 8.211 20.031 1 96.69 88 VAL B C 1
ATOM 2099 O O . VAL B 1 88 ? -0.192 9.203 19.578 1 96.69 88 VAL B O 1
ATOM 2102 N N . GLY B 1 89 ? -0.17 7.047 20.156 1 95.44 89 GLY B N 1
ATOM 2103 C CA . GLY B 1 89 ? 1.252 6.883 19.906 1 95.44 89 GLY B CA 1
ATOM 2104 C C . GLY B 1 89 ? 1.573 6.66 18.438 1 95.44 89 GLY B C 1
ATOM 2105 O O . GLY B 1 89 ? 0.685 6.34 17.641 1 95.44 89 GLY B O 1
ATOM 2106 N N . ARG B 1 90 ? 2.84 6.805 18.141 1 95 90 ARG B N 1
ATOM 2107 C CA . ARG B 1 90 ? 3.34 6.699 16.766 1 95 90 ARG B CA 1
ATOM 2108 C C . ARG B 1 90 ? 3.031 5.332 16.172 1 95 90 ARG B C 1
ATOM 2110 O O . ARG B 1 90 ? 2.801 5.207 14.969 1 95 90 ARG B O 1
ATOM 2117 N N . GLU B 1 91 ? 2.971 4.336 17 1 93.31 91 GLU B N 1
ATOM 2118 C CA . GLU B 1 91 ? 2.795 2.965 16.531 1 93.31 91 GLU B CA 1
ATOM 2119 C C . GLU B 1 91 ? 1.334 2.68 16.203 1 93.31 91 GLU B C 1
ATOM 2121 O O . GLU B 1 91 ? 1.015 1.633 15.633 1 93.31 91 GLU B O 1
ATOM 2126 N N . GLN B 1 92 ? 0.521 3.631 16.469 1 95.94 92 GLN B N 1
ATOM 2127 C CA . GLN B 1 92 ? -0.908 3.438 16.25 1 95.94 92 GLN B CA 1
ATOM 2128 C C . GLN B 1 92 ? -1.399 4.281 15.078 1 95.94 92 GLN B C 1
ATOM 2130 O O . GLN B 1 92 ? -2.602 4.355 14.82 1 95.94 92 GLN B O 1
ATOM 2135 N N . LEU B 1 93 ? -0.426 4.879 14.414 1 97.06 93 LEU B N 1
ATOM 2136 C CA . LEU B 1 93 ? -0.84 5.824 13.383 1 97.06 93 LEU B CA 1
ATOM 2137 C C . LEU B 1 93 ? -0.425 5.34 12 1 97.06 93 LEU B C 1
ATOM 2139 O O . LEU B 1 93 ? 0.64 4.738 11.836 1 97.06 93 LEU B O 1
ATOM 2143 N N . ARG B 1 94 ? -1.249 5.59 11.055 1 97.44 94 ARG B N 1
ATOM 2144 C CA . ARG B 1 94 ? -0.986 5.469 9.625 1 97.44 94 ARG B CA 1
ATOM 2145 C C . ARG B 1 94 ? -0.892 6.844 8.969 1 97.44 94 ARG B C 1
ATOM 2147 O O . ARG B 1 94 ? -1.817 7.652 9.078 1 97.44 94 ARG B O 1
ATOM 2154 N N . MET B 1 95 ? 0.249 7.172 8.406 1 98.12 95 MET B N 1
ATOM 2155 C CA . MET B 1 95 ? 0.429 8.414 7.656 1 98.12 95 MET B CA 1
ATOM 2156 C C . MET B 1 95 ? 0.717 8.125 6.188 1 98.12 95 MET B C 1
ATOM 2158 O O . MET B 1 95 ? 1.653 7.391 5.867 1 98.12 95 MET B O 1
ATOM 2162 N N . TYR B 1 96 ? -0.081 8.734 5.281 1 97.81 96 TYR B N 1
ATOM 2163 C CA . TYR B 1 96 ? 0.057 8.312 3.893 1 97.81 96 TYR B CA 1
ATOM 2164 C C . TYR B 1 96 ? -0.46 9.383 2.941 1 97.81 96 TYR B C 1
ATOM 2166 O O . TYR B 1 96 ? -1.227 10.258 3.346 1 97.81 96 TYR B O 1
ATOM 2174 N N . PHE B 1 97 ? 0.011 9.297 1.704 1 97 97 PHE B N 1
ATOM 2175 C CA . PHE B 1 97 ? -0.504 10.039 0.561 1 97 97 PHE B CA 1
ATOM 2176 C C . PHE B 1 97 ? -1.396 9.156 -0.303 1 97 97 PHE B C 1
ATOM 2178 O O . PHE B 1 97 ? -1.162 7.953 -0.416 1 97 97 PHE B O 1
ATOM 2185 N N . HIS B 1 98 ? -2.367 9.766 -0.934 1 95.81 98 HIS B N 1
ATOM 2186 C CA . HIS B 1 98 ? -3.07 9.094 -2.018 1 95.81 98 HIS B CA 1
ATOM 2187 C C . HIS B 1 98 ? -2.402 9.367 -3.361 1 95.81 98 HIS B C 1
ATOM 2189 O O . HIS B 1 98 ? -1.892 10.461 -3.596 1 95.81 98 HIS B O 1
ATOM 2195 N N . TYR B 1 99 ? -2.496 8.391 -4.168 1 94.31 99 TYR B N 1
ATOM 2196 C CA . TYR B 1 99 ? -2.26 8.57 -5.594 1 94.31 99 TYR B CA 1
ATOM 2197 C C . TYR B 1 99 ? -3.342 7.883 -6.418 1 94.31 99 TYR B C 1
ATOM 2199 O O . TYR B 1 99 ? -3.529 6.668 -6.312 1 94.31 99 TYR B O 1
ATOM 2207 N N . GLN B 1 100 ? -4.121 8.461 -7.117 1 90.12 100 GLN B N 1
ATOM 2208 C CA . GLN B 1 100 ? -4.113 9.891 -7.414 1 90.12 100 GLN B CA 1
ATOM 2209 C C . GLN B 1 100 ? -4.68 10.695 -6.25 1 90.12 100 GLN B C 1
ATOM 2211 O O . GLN B 1 100 ? -5.594 10.242 -5.559 1 90.12 100 GLN B O 1
ATOM 2216 N N . ALA B 1 101 ? -4.121 11.883 -6.051 1 89.25 101 ALA B N 1
ATOM 2217 C CA . ALA B 1 101 ? -4.621 12.758 -4.992 1 89.25 101 ALA B CA 1
ATOM 2218 C C . ALA B 1 101 ? -5.992 13.32 -5.352 1 89.25 101 ALA B C 1
ATOM 2220 O O . ALA B 1 101 ? -6.316 13.477 -6.531 1 89.25 101 ALA B O 1
ATOM 2221 N N . SER B 1 102 ? -6.777 13.586 -4.352 1 84.62 102 SER B N 1
ATOM 2222 C CA . SER B 1 102 ? -8.102 14.164 -4.578 1 84.62 102 SER B CA 1
ATOM 2223 C C . SER B 1 102 ? -8.008 15.656 -4.875 1 84.62 102 SER B C 1
ATOM 2225 O O . SER B 1 102 ? -8.898 16.234 -5.504 1 84.62 102 SER B O 1
ATOM 2227 N N . TYR B 1 103 ? -6.871 16.25 -4.43 1 83 103 TYR B N 1
ATOM 2228 C CA . TYR B 1 103 ? -6.613 17.672 -4.641 1 83 103 TYR B CA 1
ATOM 2229 C C . TYR B 1 103 ? -5.168 17.922 -5.047 1 83 103 TYR B C 1
ATOM 2231 O O . TYR B 1 103 ? -4.277 17.141 -4.695 1 83 103 TYR B O 1
ATOM 2239 N N . TYR B 1 104 ? -5.008 18.891 -5.734 1 82 104 TYR B N 1
ATOM 2240 C CA . TYR B 1 104 ? -3.658 19.125 -6.238 1 82 104 TYR B CA 1
ATOM 2241 C C . TYR B 1 104 ? -2.861 20.016 -5.285 1 82 104 TYR B C 1
ATOM 2243 O O . TYR B 1 104 ? -2.238 20.984 -5.711 1 82 104 TYR B O 1
ATOM 2251 N N . GLN B 1 105 ? -3.078 19.922 -4.062 1 89.56 105 GLN B N 1
ATOM 2252 C CA . GLN B 1 105 ? -2.26 20.359 -2.938 1 89.56 105 GLN B CA 1
ATOM 2253 C C . GLN B 1 105 ? -1.806 19.172 -2.092 1 89.56 105 GLN B C 1
ATOM 2255 O O . GLN B 1 105 ? -2.633 18.469 -1.518 1 89.56 105 GLN B O 1
ATOM 2260 N N . LEU B 1 106 ? -0.509 19.141 -2.057 1 94.19 106 LEU B N 1
ATOM 2261 C CA . LEU B 1 106 ? 0.044 17.984 -1.367 1 94.19 106 LEU B CA 1
ATOM 2262 C C . LEU B 1 106 ? -0.427 17.938 0.082 1 94.19 106 LEU B C 1
ATOM 2264 O O . LEU B 1 106 ? -0.383 18.938 0.787 1 94.19 106 LEU B O 1
ATOM 2268 N N . HIS B 1 107 ? -0.973 16.781 0.447 1 95.88 107 HIS B N 1
ATOM 2269 C CA . HIS B 1 107 ? -1.475 16.625 1.808 1 95.88 107 HIS B CA 1
ATOM 2270 C C . HIS B 1 107 ? -1.322 15.188 2.287 1 95.88 107 HIS B C 1
ATOM 2272 O O . HIS B 1 107 ? -1.389 14.25 1.488 1 95.88 107 HIS B O 1
ATOM 2278 N N . VAL B 1 108 ? -1.066 15.07 3.562 1 97.56 108 VAL B N 1
ATOM 2279 C CA . VAL B 1 108 ? -0.855 13.773 4.195 1 97.56 108 VAL B CA 1
ATOM 2280 C C . VAL B 1 108 ? -2.064 13.414 5.055 1 97.56 108 VAL B C 1
ATOM 2282 O O . VAL B 1 108 ? -2.521 14.227 5.863 1 97.56 108 VAL B O 1
ATOM 2285 N N . HIS B 1 109 ? -2.582 12.242 4.832 1 97.44 109 HIS B N 1
ATOM 2286 C CA . HIS B 1 109 ? -3.586 11.695 5.738 1 97.44 109 HIS B CA 1
ATOM 2287 C C . HIS B 1 109 ? -2.938 11.086 6.977 1 97.44 109 HIS B C 1
ATOM 2289 O O . HIS B 1 109 ? -1.916 10.398 6.875 1 97.44 109 HIS B O 1
ATOM 2295 N N . VAL B 1 110 ? -3.51 11.344 8.094 1 98.12 110 VAL B N 1
ATOM 2296 C CA . VAL B 1 110 ? -3.086 10.797 9.375 1 98.12 110 VAL B CA 1
ATOM 2297 C C . VAL B 1 110 ? -4.27 10.109 10.062 1 98.12 110 VAL B C 1
ATOM 2299 O O . VAL B 1 110 ? -5.195 10.781 10.523 1 98.12 110 VAL B O 1
ATOM 2302 N N . THR B 1 111 ? -4.16 8.781 10.148 1 97.88 111 THR B N 1
ATOM 2303 C CA . THR B 1 111 ? -5.305 8.055 10.68 1 97.88 111 THR B CA 1
ATOM 2304 C C . THR B 1 111 ? -4.859 7.047 11.734 1 97.88 111 THR B C 1
ATOM 2306 O O . THR B 1 111 ? -3.684 6.68 11.797 1 97.88 111 THR B O 1
ATOM 2309 N N . HIS B 1 112 ? -5.789 6.695 12.602 1 97.44 112 HIS B N 1
ATOM 2310 C CA . HIS B 1 112 ? -5.551 5.574 13.5 1 97.44 112 HIS B CA 1
ATOM 2311 C C . HIS B 1 112 ? -5.488 4.258 12.734 1 97.44 112 HIS B C 1
ATOM 2313 O O . HIS B 1 112 ? -6.25 4.047 11.789 1 97.44 112 HIS B O 1
ATOM 2319 N N . LEU B 1 113 ? -4.688 3.309 13.188 1 95.69 113 LEU B N 1
ATOM 2320 C CA . LEU B 1 113 ? -4.523 2.025 12.516 1 95.69 113 LEU B CA 1
ATOM 2321 C C . LEU B 1 113 ? -5.809 1.209 12.578 1 95.69 113 LEU B C 1
ATOM 2323 O O . LEU B 1 113 ? -6.035 0.33 11.75 1 95.69 113 LEU B O 1
ATOM 2327 N N . ARG B 1 114 ? -6.645 1.531 13.477 1 94.62 114 ARG B N 1
ATOM 2328 C CA . ARG B 1 114 ? -7.914 0.827 13.633 1 94.62 114 ARG B CA 1
ATOM 2329 C C . ARG B 1 114 ? -8.977 1.412 12.711 1 94.62 114 ARG B C 1
ATOM 2331 O O . ARG B 1 114 ? -10.062 0.846 12.57 1 94.62 114 ARG B O 1
ATOM 2338 N N . ASN B 1 115 ? -8.656 2.553 12.125 1 95.12 115 ASN B N 1
ATOM 2339 C CA . ASN B 1 115 ? -9.594 3.166 11.188 1 95.12 115 ASN B CA 1
ATOM 2340 C C . ASN B 1 115 ? -9.508 2.52 9.805 1 95.12 115 ASN B C 1
ATOM 2342 O O . ASN B 1 115 ? -8.516 2.695 9.094 1 95.12 115 ASN B O 1
ATOM 2346 N N . HIS B 1 116 ? -10.469 1.766 9.445 1 92.12 116 HIS B N 1
ATOM 2347 C CA . HIS B 1 116 ? -10.516 1.135 8.133 1 92.12 116 HIS B CA 1
ATOM 2348 C C . HIS B 1 116 ? -11.297 1.994 7.141 1 92.12 116 HIS B C 1
ATOM 2350 O O . HIS B 1 116 ? -12.281 1.539 6.559 1 92.12 116 HIS B O 1
ATOM 2356 N N . ALA B 1 117 ? -10.797 3.203 6.945 1 88.44 117 ALA B N 1
ATOM 2357 C CA . ALA B 1 117 ? -11.422 4.145 6.02 1 88.44 117 ALA B CA 1
ATOM 2358 C C . ALA B 1 117 ? -11.086 3.795 4.574 1 88.44 117 ALA B C 1
ATOM 2360 O O . ALA B 1 117 ? -10.07 3.141 4.305 1 88.44 117 ALA B O 1
ATOM 2361 N N . PRO B 1 118 ? -11.938 4.164 3.635 1 89.81 118 PRO B N 1
ATOM 2362 C CA . PRO B 1 118 ? -11.586 4.004 2.223 1 89.81 118 PRO B CA 1
ATOM 2363 C C . PRO B 1 118 ? -10.281 4.711 1.859 1 89.81 118 PRO B C 1
ATOM 2365 O O . PRO B 1 118 ? -9.984 5.785 2.393 1 89.81 118 PRO B O 1
ATOM 2368 N N . GLY B 1 119 ? -9.578 4.133 1.006 1 94.06 119 GLY B N 1
ATOM 2369 C CA . GLY B 1 119 ? -8.414 4.812 0.461 1 94.06 119 GLY B CA 1
ATOM 2370 C C . GLY B 1 119 ? -7.109 4.375 1.107 1 94.06 119 GLY B C 1
ATOM 2371 O O . GLY B 1 119 ? -6.051 4.926 0.812 1 94.06 119 GLY B O 1
ATOM 2372 N N . ILE B 1 120 ? -7.211 3.326 1.97 1 96 120 ILE B N 1
ATOM 2373 C CA . ILE B 1 120 ? -5.988 2.898 2.645 1 96 120 ILE B CA 1
ATOM 2374 C C . ILE B 1 120 ? -5.41 1.677 1.937 1 96 120 ILE B C 1
ATOM 2376 O O . ILE B 1 120 ? -4.422 1.096 2.396 1 96 120 ILE B O 1
ATOM 2380 N N . GLN B 1 121 ? -6.008 1.25 0.829 1 96.19 121 GLN B N 1
ATOM 2381 C CA . GLN B 1 121 ? -5.551 0.086 0.078 1 96.19 121 GLN B CA 1
ATOM 2382 C C . GLN B 1 121 ? -4.238 0.377 -0.644 1 96.19 121 GLN B C 1
ATOM 2384 O O . GLN B 1 121 ? -3.949 1.528 -0.976 1 96.19 121 GLN B O 1
ATOM 2389 N N . THR B 1 122 ? -3.527 -0.656 -0.967 1 95.75 122 THR B N 1
ATOM 2390 C CA . THR B 1 122 ? -2.16 -0.588 -1.47 1 95.75 122 THR B CA 1
ATOM 2391 C C . THR B 1 122 ? -2.113 0.133 -2.814 1 95.75 122 THR B C 1
ATOM 2393 O O . THR B 1 122 ? -1.104 0.755 -3.156 1 95.75 122 THR B O 1
ATOM 2396 N N . GLU B 1 123 ? -3.119 0.135 -3.566 1 94.25 123 GLU B N 1
ATOM 2397 C CA . GLU B 1 123 ? -3.084 0.757 -4.887 1 94.25 123 GLU B CA 1
ATOM 2398 C C . GLU B 1 123 ? -3.389 2.25 -4.801 1 94.25 123 GLU B C 1
ATOM 2400 O O . GLU B 1 123 ? -3.252 2.975 -5.789 1 94.25 123 GLU B O 1
ATOM 2405 N N . LYS B 1 124 ? -3.799 2.66 -3.611 1 95.06 124 LYS B N 1
ATOM 2406 C CA . LYS B 1 124 ? -4.227 4.051 -3.486 1 95.06 124 LYS B CA 1
ATOM 2407 C C . LYS B 1 124 ? -3.348 4.809 -2.494 1 95.06 124 LYS B C 1
ATOM 2409 O O . LYS B 1 124 ? -2.994 5.965 -2.73 1 95.06 124 LYS B O 1
ATOM 2414 N N . ALA B 1 125 ? -2.977 4.184 -1.432 1 96.69 125 ALA B N 1
ATOM 2415 C CA . ALA B 1 125 ? -2.248 4.836 -0.346 1 96.69 125 ALA B CA 1
ATOM 2416 C C . ALA B 1 125 ? -0.759 4.504 -0.41 1 96.69 125 ALA B C 1
ATOM 2418 O O . ALA B 1 125 ? -0.381 3.367 -0.7 1 96.69 125 ALA B O 1
ATOM 2419 N N . HIS B 1 126 ? 0.049 5.492 -0.146 1 97.5 126 HIS B N 1
ATOM 2420 C CA . HIS B 1 126 ? 1.499 5.371 -0.045 1 97.5 126 HIS B CA 1
ATOM 2421 C C . HIS B 1 126 ? 2.008 5.945 1.273 1 97.5 126 HIS B C 1
ATOM 2423 O O . HIS B 1 126 ? 1.824 7.133 1.55 1 97.5 126 HIS B O 1
ATOM 2429 N N . LEU B 1 127 ? 2.688 5.125 2.068 1 97.69 127 LEU B N 1
ATOM 2430 C CA . LEU B 1 127 ? 3.102 5.516 3.41 1 97.69 127 LEU B CA 1
ATOM 2431 C C . LEU B 1 127 ? 4.176 6.598 3.354 1 97.69 127 LEU B C 1
ATOM 2433 O O . LEU B 1 127 ? 5.129 6.492 2.578 1 97.69 127 LEU B O 1
ATOM 2437 N N . LEU B 1 128 ? 4.016 7.574 4.191 1 98.25 128 LEU B N 1
ATOM 2438 C CA . LEU B 1 128 ? 4.961 8.688 4.277 1 98.25 128 LEU B CA 1
ATOM 2439 C C . LEU B 1 128 ? 6.371 8.18 4.551 1 98.25 128 LEU B C 1
ATOM 2441 O O . LEU B 1 128 ? 7.328 8.609 3.908 1 98.25 128 LEU B O 1
ATOM 2445 N N . SER B 1 129 ? 6.531 7.27 5.492 1 97.38 129 SER B N 1
ATOM 2446 C CA . SER B 1 129 ? 7.844 6.727 5.828 1 97.38 129 SER B CA 1
ATOM 2447 C C . SER B 1 129 ? 8.484 6.043 4.621 1 97.38 129 SER B C 1
ATOM 2449 O O . SER B 1 129 ? 9.688 6.168 4.398 1 97.38 129 SER B O 1
ATOM 2451 N N . ASP B 1 130 ? 7.68 5.34 3.871 1 97 130 ASP B N 1
ATOM 2452 C CA . ASP B 1 130 ? 8.195 4.68 2.674 1 97 130 ASP B CA 1
ATOM 2453 C C . ASP B 1 130 ? 8.641 5.703 1.631 1 97 130 ASP B C 1
ATOM 2455 O O . ASP B 1 130 ? 9.672 5.527 0.985 1 97 130 ASP B O 1
ATOM 2459 N N . ILE B 1 131 ? 7.848 6.727 1.448 1 97.81 131 ILE B N 1
ATOM 2460 C CA . ILE B 1 131 ? 8.164 7.77 0.479 1 97.81 131 ILE B CA 1
ATOM 2461 C C . ILE B 1 131 ? 9.5 8.414 0.83 1 97.81 131 ILE B C 1
ATOM 2463 O O . ILE B 1 131 ? 10.359 8.586 -0.038 1 97.81 131 ILE B O 1
ATOM 2467 N N . ILE B 1 132 ? 9.656 8.742 2.074 1 98.19 132 ILE B N 1
ATOM 2468 C CA . ILE B 1 132 ? 10.898 9.344 2.537 1 98.19 132 ILE B CA 1
ATOM 2469 C C . ILE B 1 132 ? 12.078 8.422 2.225 1 98.19 132 ILE B C 1
ATOM 2471 O O . ILE B 1 132 ? 13.07 8.844 1.629 1 98.19 132 ILE B O 1
ATOM 2475 N N . GLU B 1 133 ? 11.938 7.207 2.541 1 97.62 133 GLU B N 1
ATOM 2476 C CA . GLU B 1 133 ? 13.031 6.262 2.352 1 97.62 133 GLU B CA 1
ATOM 2477 C C . GLU B 1 133 ? 13.312 6.035 0.869 1 97.62 133 GLU B C 1
ATOM 2479 O O . GLU B 1 133 ? 14.477 5.934 0.461 1 97.62 133 GLU B O 1
ATOM 2484 N N . ASN B 1 134 ? 12.258 5.887 0.066 1 97.69 134 ASN B N 1
ATOM 2485 C CA . ASN B 1 134 ? 12.438 5.738 -1.374 1 97.69 134 ASN B CA 1
ATOM 2486 C C . ASN B 1 134 ? 13.281 6.867 -1.954 1 97.69 134 ASN B C 1
ATOM 2488 O O . ASN B 1 134 ? 14.211 6.625 -2.727 1 97.69 134 ASN B O 1
ATOM 2492 N N . ILE B 1 135 ? 12.992 8.055 -1.541 1 98.06 135 ILE B N 1
ATOM 2493 C CA . ILE B 1 135 ? 13.695 9.227 -2.062 1 98.06 135 ILE B CA 1
ATOM 2494 C C . ILE B 1 135 ? 15.133 9.234 -1.546 1 98.06 135 ILE B C 1
ATOM 2496 O O . ILE B 1 135 ? 16.062 9.625 -2.266 1 98.06 135 ILE B O 1
ATOM 2500 N N . GLU B 1 136 ? 15.289 8.789 -0.319 1 97.88 136 GLU B N 1
ATOM 2501 C CA . GLU B 1 136 ? 16.641 8.719 0.238 1 97.88 136 GLU B CA 1
ATOM 2502 C C . GLU B 1 136 ? 17.484 7.688 -0.494 1 97.88 136 GLU B C 1
ATOM 2504 O O . GLU B 1 136 ? 18.688 7.883 -0.673 1 97.88 136 GLU B O 1
ATOM 2509 N N . LEU B 1 137 ? 16.875 6.613 -0.896 1 97.06 137 LEU B N 1
ATOM 2510 C CA . LEU B 1 137 ? 17.578 5.57 -1.636 1 97.06 137 LEU B CA 1
ATOM 2511 C C . LEU B 1 137 ? 17.812 5.996 -3.08 1 97.06 137 LEU B C 1
ATOM 2513 O O . LEU B 1 137 ? 18.859 5.699 -3.65 1 97.06 137 LEU B O 1
ATOM 2517 N N . MET B 1 138 ? 16.875 6.688 -3.643 1 96.56 138 MET B N 1
ATOM 2518 C CA . MET B 1 138 ? 16.891 7.172 -5.02 1 96.56 138 MET B CA 1
ATOM 2519 C C . MET B 1 138 ? 16.203 8.523 -5.133 1 96.56 138 MET B C 1
ATOM 2521 O O . MET B 1 138 ? 14.977 8.594 -5.227 1 96.56 138 MET B O 1
ATOM 2525 N N . PRO B 1 139 ? 16.906 9.602 -5.25 1 97 139 PRO B N 1
ATOM 2526 C CA . PRO B 1 139 ? 16.391 10.969 -5.137 1 97 139 PRO B CA 1
ATOM 2527 C C . PRO B 1 139 ? 15.289 11.258 -6.152 1 97 139 PRO B C 1
ATOM 2529 O O . PRO B 1 139 ? 14.422 12.102 -5.902 1 97 139 PRO B O 1
ATOM 2532 N N . ASP B 1 140 ? 15.336 10.648 -7.32 1 95.69 140 ASP B N 1
ATOM 2533 C CA . ASP B 1 140 ? 14.328 10.883 -8.352 1 95.69 140 ASP B CA 1
ATOM 2534 C C . ASP B 1 140 ? 13.422 9.664 -8.523 1 95.69 140 ASP B C 1
ATOM 2536 O O . ASP B 1 140 ? 12.992 9.359 -9.641 1 95.69 140 ASP B O 1
ATOM 2540 N N . TYR B 1 141 ? 13.219 8.898 -7.414 1 97.38 141 TYR B N 1
ATOM 2541 C CA . TYR B 1 141 ? 12.422 7.68 -7.41 1 97.38 141 TYR B CA 1
ATOM 2542 C C . TYR B 1 141 ? 11.062 7.918 -8.047 1 97.38 141 TYR B C 1
ATOM 2544 O O . TYR B 1 141 ? 10.648 7.184 -8.945 1 97.38 141 TYR B O 1
ATOM 2552 N N . TYR B 1 142 ? 10.391 8.953 -7.672 1 97.25 142 TYR B N 1
ATOM 2553 C CA . TYR B 1 142 ? 9 9.141 -8.062 1 97.25 142 TYR B CA 1
ATOM 2554 C C . TYR B 1 142 ? 8.898 9.797 -9.438 1 97.25 142 TYR B C 1
ATOM 2556 O O . TYR B 1 142 ? 7.812 9.906 -10.008 1 97.25 142 TYR B O 1
ATOM 2564 N N . GLN B 1 143 ? 9.984 10.242 -10.008 1 95.75 143 GLN B N 1
ATOM 2565 C CA . GLN B 1 143 ? 10.047 10.695 -11.391 1 95.75 143 GLN B CA 1
ATOM 2566 C C . GLN B 1 143 ? 10.297 9.523 -12.336 1 95.75 143 GLN B C 1
ATOM 2568 O O . GLN B 1 143 ? 10.078 9.633 -13.547 1 95.75 143 GLN B O 1
ATOM 2573 N N . ARG B 1 144 ? 10.727 8.391 -11.75 1 95.06 144 ARG B N 1
ATOM 2574 C CA . ARG B 1 144 ? 11.102 7.25 -12.586 1 95.06 144 ARG B CA 1
ATOM 2575 C C . ARG B 1 144 ? 10.086 6.117 -12.445 1 95.06 144 ARG B C 1
ATOM 2577 O O . ARG B 1 144 ? 9.789 5.422 -13.422 1 95.06 144 ARG B O 1
ATOM 2584 N N . LYS B 1 145 ? 9.602 5.969 -11.281 1 94.31 145 LYS B N 1
ATOM 2585 C CA . LYS B 1 145 ? 8.711 4.859 -10.945 1 94.31 145 LYS B CA 1
ATOM 2586 C C . LYS B 1 145 ? 7.359 5.023 -11.633 1 94.31 145 LYS B C 1
ATOM 2588 O O . LYS B 1 145 ? 6.809 6.125 -11.672 1 94.31 145 LYS B O 1
ATOM 2593 N N . SER B 1 146 ? 6.883 3.902 -12.156 1 90.44 146 SER B N 1
ATOM 2594 C CA . SER B 1 146 ? 5.488 3.881 -12.578 1 90.44 146 SER B CA 1
ATOM 2595 C C . SER B 1 146 ? 4.559 3.652 -11.391 1 90.44 146 SER B C 1
ATOM 2597 O O . SER B 1 146 ? 4.754 2.715 -10.609 1 90.44 146 SER B O 1
ATOM 2599 N N . LEU B 1 147 ? 3.613 4.523 -11.188 1 88.31 147 LEU B N 1
ATOM 2600 C CA . LEU B 1 147 ? 2.67 4.375 -10.086 1 88.31 147 LEU B CA 1
ATOM 2601 C C . LEU B 1 147 ? 1.335 3.83 -10.586 1 88.31 147 LEU B C 1
ATOM 2603 O O . LEU B 1 147 ? 0.772 4.34 -11.555 1 88.31 147 LEU B O 1
ATOM 2607 N N . THR B 1 148 ? 0.962 2.77 -9.961 1 84.19 148 THR B N 1
ATOM 2608 C CA . THR B 1 148 ? -0.331 2.158 -10.242 1 84.19 148 THR B CA 1
ATOM 2609 C C . THR B 1 148 ? -1.423 2.77 -9.367 1 84.19 148 THR B C 1
ATOM 2611 O O . THR B 1 148 ? -1.172 3.145 -8.227 1 84.19 148 THR B O 1
ATOM 2614 N N . PHE B 1 149 ? -2.609 2.967 -10 1 84.38 149 PHE B N 1
ATOM 2615 C CA . PHE B 1 149 ? -3.754 3.422 -9.227 1 84.38 149 PHE B CA 1
ATOM 2616 C C . PHE B 1 149 ? -5.047 2.807 -9.75 1 84.38 149 PHE B C 1
ATOM 2618 O O . PHE B 1 149 ? -5.117 2.398 -10.914 1 84.38 149 PHE B O 1
ATOM 2625 N N . SER B 1 150 ? -5.91 2.613 -8.867 1 80.38 150 SER B N 1
ATOM 2626 C CA . SER B 1 150 ? -7.219 2.082 -9.242 1 80.38 150 SER B CA 1
ATOM 2627 C C . SER B 1 150 ? -8.227 3.203 -9.461 1 80.38 150 SER B C 1
ATOM 2629 O O . SER B 1 150 ? -8.141 4.262 -8.836 1 80.38 150 SER B O 1
ATOM 2631 N N . LEU B 1 151 ? -9.008 2.959 -10.438 1 77.19 151 LEU B N 1
ATOM 2632 C CA . LEU B 1 151 ? -10.078 3.9 -10.758 1 77.19 151 LEU B CA 1
ATOM 2633 C C . LEU B 1 151 ? -11.445 3.227 -10.672 1 77.19 151 LEU B C 1
ATOM 2635 O O . LEU B 1 151 ? -11.578 2.049 -11.008 1 77.19 151 LEU B O 1
ATOM 2639 N N . ARG B 1 152 ? -12.328 4.031 -10.18 1 70.75 152 ARG B N 1
ATOM 2640 C CA . ARG B 1 152 ? -13.711 3.57 -10.227 1 70.75 152 ARG B CA 1
ATOM 2641 C C . ARG B 1 152 ? -14.25 3.611 -11.656 1 70.75 152 ARG B C 1
ATOM 2643 O O . ARG B 1 152 ? -13.82 4.434 -12.461 1 70.75 152 ARG B O 1
ATOM 2650 N N . GLU B 1 153 ? -15.109 2.605 -11.836 1 68.62 153 GLU B N 1
ATOM 2651 C CA . GLU B 1 153 ? -15.703 2.533 -13.164 1 68.62 153 GLU B CA 1
ATOM 2652 C C . GLU B 1 153 ? -16.344 3.861 -13.562 1 68.62 153 GLU B C 1
ATOM 2654 O O . GLU B 1 153 ? -16.328 4.234 -14.734 1 68.62 153 GLU B O 1
ATOM 2659 N N . SER B 1 154 ? -16.719 4.617 -12.57 1 64 154 SER B N 1
ATOM 2660 C CA . SER B 1 154 ? -17.438 5.855 -12.844 1 64 154 SER B CA 1
ATOM 2661 C C . SER B 1 154 ? -16.469 7.027 -13 1 64 154 SER B C 1
ATOM 2663 O O . SER B 1 154 ? -16.875 8.125 -13.391 1 64 154 SER B O 1
ATOM 2665 N N . ASP B 1 155 ? -15.297 6.664 -12.867 1 67.12 155 ASP B N 1
ATOM 2666 C CA . ASP B 1 155 ? -14.312 7.734 -12.938 1 67.12 155 ASP B CA 1
ATOM 2667 C C . ASP B 1 155 ? -14.062 8.148 -14.391 1 67.12 155 ASP B C 1
ATOM 2669 O O . ASP B 1 155 ? -13.82 7.305 -15.25 1 67.12 155 ASP B O 1
ATOM 2673 N N . GLY B 1 156 ? -14.281 9.359 -14.625 1 64.12 156 GLY B N 1
ATOM 2674 C CA . GLY B 1 156 ? -14.047 9.922 -15.953 1 64.12 156 GLY B CA 1
ATOM 2675 C C . GLY B 1 156 ? -12.664 9.609 -16.5 1 64.12 156 GLY B C 1
ATOM 2676 O O . GLY B 1 156 ? -12.477 9.508 -17.703 1 64.12 156 GLY B O 1
ATOM 2677 N N . LEU B 1 157 ? -11.734 9.492 -15.531 1 65.31 157 LEU B N 1
ATOM 2678 C CA . LEU B 1 157 ? -10.375 9.18 -15.953 1 65.31 157 LEU B CA 1
ATOM 2679 C C . LEU B 1 157 ? -10.312 7.816 -16.641 1 65.31 157 LEU B C 1
ATOM 2681 O O . LEU B 1 157 ? -9.562 7.633 -17.609 1 65.31 157 LEU B O 1
ATOM 2685 N N . LEU B 1 158 ? -11.062 6.926 -16.219 1 70.12 158 LEU B N 1
ATOM 2686 C CA . LEU B 1 158 ? -11.109 5.602 -16.844 1 70.12 158 LEU B CA 1
ATOM 2687 C C . LEU B 1 158 ? -11.539 5.695 -18.297 1 70.12 158 LEU B C 1
ATOM 2689 O O . LEU B 1 158 ? -11 4.984 -19.156 1 70.12 158 LEU B O 1
ATOM 2693 N N . ASP B 1 159 ? -12.414 6.598 -18.531 1 67.75 159 ASP B N 1
ATOM 2694 C CA . ASP B 1 159 ? -12.883 6.793 -19.906 1 67.75 159 ASP B CA 1
ATOM 2695 C C . ASP B 1 159 ? -11.75 7.27 -20.812 1 67.75 159 ASP B C 1
ATOM 2697 O O . ASP B 1 159 ? -11.656 6.848 -21.969 1 67.75 159 ASP B O 1
ATOM 2701 N N . ARG B 1 160 ? -10.93 8.07 -20.156 1 68.25 160 ARG B N 1
ATOM 2702 C CA . ARG B 1 160 ? -9.812 8.594 -20.938 1 68.25 160 ARG B CA 1
ATOM 2703 C C . ARG B 1 160 ? -8.797 7.496 -21.25 1 68.25 160 ARG B C 1
ATOM 2705 O O . ARG B 1 160 ? -8.25 7.441 -22.344 1 68.25 160 ARG B O 1
ATOM 2712 N N . PHE B 1 161 ? -8.617 6.641 -20.281 1 68 161 PHE B N 1
ATOM 2713 C CA . PHE B 1 161 ? -7.688 5.531 -20.484 1 68 161 PHE B CA 1
ATOM 2714 C C . PHE B 1 161 ? -8.234 4.551 -21.516 1 68 161 PHE B C 1
ATOM 2716 O O . PHE B 1 161 ? -7.48 4.016 -22.328 1 68 161 PHE B O 1
ATOM 2723 N N . ARG B 1 162 ? -9.523 4.305 -21.594 1 65.38 162 ARG B N 1
ATOM 2724 C CA . ARG B 1 162 ? -10.156 3.41 -22.547 1 65.38 162 ARG B CA 1
ATOM 2725 C C . ARG B 1 162 ? -10.031 3.951 -23.969 1 65.38 162 ARG B C 1
ATOM 2727 O O . ARG B 1 162 ? -9.695 3.209 -24.906 1 65.38 162 ARG B O 1
ATOM 2734 N N . LYS B 1 163 ? -10.18 5.211 -24.062 1 68.12 163 LYS B N 1
ATOM 2735 C CA . LYS B 1 163 ? -10.094 5.859 -25.375 1 68.12 163 LYS B CA 1
ATOM 2736 C C . LYS B 1 163 ? -8.672 5.824 -25.906 1 68.12 163 LYS B C 1
ATOM 2738 O O . LYS B 1 163 ? -8.461 5.691 -27.125 1 68.12 163 LYS B O 1
ATOM 2743 N N . ALA B 1 164 ? -7.777 5.812 -24.875 1 68.62 164 ALA B N 1
ATOM 2744 C CA . ALA B 1 164 ? -6.375 5.805 -25.281 1 68.62 164 ALA B CA 1
ATOM 2745 C C . ALA B 1 164 ? -5.883 4.379 -25.516 1 68.62 164 ALA B C 1
ATOM 2747 O O . ALA B 1 164 ? -4.734 4.172 -25.922 1 68.62 164 ALA B O 1
ATOM 2748 N N . GLY B 1 165 ? -6.762 3.381 -25.25 1 60.22 165 GLY B N 1
ATOM 2749 C CA . GLY B 1 165 ? -6.441 1.985 -25.5 1 60.22 165 GLY B CA 1
ATOM 2750 C C . GLY B 1 165 ? -5.555 1.37 -24.438 1 60.22 165 GLY B C 1
ATOM 2751 O O . GLY B 1 165 ? -4.836 0.404 -24.703 1 60.22 165 GLY B O 1
ATOM 2752 N N . LYS B 1 166 ? -5.543 2.09 -23.266 1 61.97 166 LYS B N 1
ATOM 2753 C CA . LYS B 1 166 ? -4.617 1.616 -22.234 1 61.97 166 LYS B CA 1
ATOM 2754 C C . LYS B 1 166 ? -5.301 0.63 -21.281 1 61.97 166 LYS B C 1
ATOM 2756 O O . LYS B 1 166 ? -4.633 -0.126 -20.578 1 61.97 166 LYS B O 1
ATOM 2761 N N . VAL B 1 167 ? -6.613 0.803 -21.234 1 64.69 167 VAL B N 1
ATOM 2762 C CA . VAL B 1 167 ? -7.391 -0.119 -20.406 1 64.69 167 VAL B CA 1
ATOM 2763 C C . VAL B 1 167 ? -8.547 -0.686 -21.234 1 64.69 167 VAL B C 1
ATOM 2765 O O . VAL B 1 167 ? -9.047 -0.03 -22.141 1 64.69 167 VAL B O 1
ATOM 2768 N N . GLU B 1 168 ? -8.922 -2.031 -21.078 1 59.41 168 GLU B N 1
ATOM 2769 C CA . GLU B 1 168 ? -10.055 -2.613 -21.797 1 59.41 168 GLU B CA 1
ATOM 2770 C C . GLU B 1 168 ? -11.375 -2.229 -21.156 1 59.41 168 GLU B C 1
ATOM 2772 O O . GLU B 1 168 ? -11.438 -1.993 -19.938 1 59.41 168 GLU B O 1
#